Protein AF-A0A3D4GWK2-F1 (afdb_monomer)

Mean predicted aligned error: 8.06 Å

Structure (mmCIF, N/CA/C/O backbone):
data_AF-A0A3D4GWK2-F1
#
_entry.id   AF-A0A3D4GWK2-F1
#
loop_
_atom_site.group_PDB
_atom_site.id
_atom_site.type_symbol
_atom_site.label_atom_id
_atom_site.label_alt_id
_atom_site.label_comp_id
_atom_site.label_asym_id
_atom_site.label_entity_id
_atom_site.label_seq_id
_atom_site.pdbx_PDB_ins_code
_atom_site.Cartn_x
_atom_site.Cartn_y
_atom_site.Cartn_z
_atom_site.occupancy
_atom_site.B_iso_or_equiv
_atom_site.auth_seq_id
_atom_site.auth_comp_id
_atom_site.auth_asym_id
_atom_site.auth_atom_id
_atom_site.pdbx_PDB_model_num
ATOM 1 N N . MET A 1 1 ? -3.932 -67.121 73.462 1.00 36.00 1 MET A N 1
ATOM 2 C CA . MET A 1 1 ? -3.901 -65.756 74.022 1.00 36.00 1 MET A CA 1
ATOM 3 C C . MET A 1 1 ? -4.038 -64.769 72.877 1.00 36.00 1 MET A C 1
ATOM 5 O O . MET A 1 1 ? -3.332 -64.892 71.888 1.00 36.00 1 MET A O 1
ATOM 9 N N . THR A 1 2 ? -5.028 -63.894 73.018 1.00 36.47 2 THR A N 1
ATOM 10 C CA . THR A 1 2 ? -5.310 -62.642 72.292 1.00 36.47 2 THR A CA 1
ATOM 11 C C . THR A 1 2 ? -4.082 -61.847 71.858 1.00 36.47 2 THR A C 1
ATOM 13 O O . THR A 1 2 ? -3.150 -61.820 72.640 1.00 36.47 2 THR A O 1
ATOM 16 N N . TYR A 1 3 ? -4.156 -61.136 70.720 1.00 30.81 3 TYR A N 1
ATOM 17 C CA . TYR A 1 3 ? -3.801 -59.706 70.503 1.00 30.81 3 TYR A CA 1
ATOM 18 C C . TYR A 1 3 ? -4.280 -59.345 69.077 1.00 30.81 3 TYR A C 1
ATOM 20 O O . TYR A 1 3 ? -3.823 -59.945 68.113 1.00 30.81 3 TYR A O 1
ATOM 28 N N . SER A 1 4 ? -5.404 -58.650 68.873 1.00 33.03 4 SER A N 1
ATOM 29 C CA . SER A 1 4 ? -5.741 -57.228 69.096 1.00 33.03 4 SER A CA 1
ATOM 30 C C . SER A 1 4 ? -5.044 -56.240 68.152 1.00 33.03 4 SER A C 1
ATOM 32 O O . SER A 1 4 ? -3.824 -56.169 68.060 1.00 33.03 4 SER A O 1
ATOM 34 N N . VAL A 1 5 ? -5.908 -55.474 67.489 1.00 37.78 5 VAL A N 1
ATOM 35 C CA . VAL A 1 5 ? -5.734 -54.498 66.409 1.00 37.78 5 VAL A CA 1
ATOM 36 C C . VAL A 1 5 ? -5.084 -53.198 66.897 1.00 37.78 5 VAL A C 1
ATOM 38 O O . VAL A 1 5 ? -5.349 -52.760 68.013 1.00 37.78 5 VAL A O 1
ATOM 41 N N . ALA A 1 6 ? -4.344 -52.516 66.016 1.00 34.38 6 ALA A N 1
ATOM 42 C CA . ALA A 1 6 ? -4.148 -51.068 66.094 1.00 34.38 6 ALA A CA 1
ATOM 43 C C . ALA A 1 6 ? -4.335 -50.427 64.707 1.00 34.38 6 ALA A C 1
ATOM 45 O O . ALA A 1 6 ? -3.480 -50.513 63.827 1.00 34.38 6 ALA A O 1
ATOM 46 N N . CYS A 1 7 ? -5.495 -49.793 64.544 1.00 30.73 7 CYS A N 1
ATOM 47 C CA . CYS A 1 7 ? -5.873 -48.907 63.452 1.00 30.73 7 CYS A CA 1
ATOM 48 C C . CYS A 1 7 ? -5.136 -47.566 63.632 1.00 30.73 7 CYS A C 1
ATOM 50 O O . CYS A 1 7 ? -5.190 -46.990 64.720 1.00 30.73 7 CYS A O 1
ATOM 52 N N . ARG A 1 8 ? -4.429 -47.069 62.607 1.00 35.94 8 ARG A N 1
ATOM 53 C CA . ARG A 1 8 ? -3.810 -45.731 62.626 1.00 35.94 8 ARG A CA 1
ATOM 54 C C . ARG A 1 8 ? -4.636 -44.753 61.794 1.00 35.94 8 ARG A C 1
ATOM 56 O O . ARG A 1 8 ? -4.979 -45.029 60.649 1.00 35.94 8 ARG A O 1
ATOM 63 N N . GLN A 1 9 ? -4.935 -43.618 62.422 1.00 34.03 9 GLN A N 1
ATOM 64 C CA . GLN A 1 9 ? -5.636 -42.452 61.891 1.00 34.03 9 GLN A CA 1
ATOM 65 C C . GLN A 1 9 ? -4.935 -41.870 60.653 1.00 34.03 9 GLN A C 1
ATOM 67 O O . GLN A 1 9 ? -3.726 -41.642 60.673 1.00 34.03 9 GLN A O 1
ATOM 72 N N . PHE A 1 10 ? -5.712 -41.555 59.614 1.00 34.44 10 PHE A N 1
ATOM 73 C CA . PHE A 1 10 ? -5.293 -40.667 58.529 1.00 34.44 10 PHE A CA 1
ATOM 74 C C . PHE A 1 10 ? -5.654 -39.223 58.890 1.00 34.44 10 PHE A C 1
ATOM 76 O O . PHE A 1 10 ? -6.813 -38.911 59.159 1.00 34.44 10 PHE A O 1
ATOM 83 N N . SER A 1 11 ? -4.642 -38.355 58.903 1.00 35.84 11 SER A N 1
ATOM 84 C CA . SER A 1 11 ? -4.786 -36.908 59.065 1.00 35.84 11 SER A CA 1
ATOM 85 C C . SER A 1 11 ? -5.147 -36.269 57.720 1.00 35.84 11 SER A C 1
ATOM 87 O O . SER A 1 11 ? -4.583 -36.630 56.686 1.00 35.84 11 SER A O 1
ATOM 89 N N . ALA A 1 12 ? -6.103 -35.341 57.735 1.00 36.84 12 ALA A N 1
ATOM 90 C CA . ALA A 1 12 ? -6.608 -34.644 56.559 1.00 36.84 12 ALA A CA 1
ATOM 91 C C . ALA A 1 12 ? -5.539 -33.707 55.972 1.00 36.84 12 ALA A C 1
ATOM 93 O O . ALA A 1 12 ? -5.180 -32.697 56.578 1.00 36.84 12 ALA A O 1
ATOM 94 N N . LEU A 1 13 ? -5.045 -34.037 54.777 1.00 37.75 13 LEU A N 1
ATOM 95 C CA . LEU A 1 13 ? -4.212 -33.149 53.973 1.00 37.75 13 LEU A CA 1
ATOM 96 C C . LEU A 1 13 ? -5.091 -32.153 53.209 1.00 37.75 13 LEU A C 1
ATOM 98 O O . LEU A 1 13 ? -6.064 -32.494 52.540 1.00 37.75 13 LEU A O 1
ATOM 102 N N . GLN A 1 14 ? -4.714 -30.896 53.380 1.00 39.31 14 GLN A N 1
ATOM 103 C CA . GLN A 1 14 ? -5.348 -29.670 52.933 1.00 39.31 14 GLN A CA 1
ATOM 104 C C . GLN A 1 14 ? -5.341 -29.570 51.398 1.00 39.31 14 GLN A C 1
ATOM 106 O O . GLN A 1 14 ? -4.285 -29.522 50.772 1.00 39.31 14 GLN A O 1
ATOM 111 N N . MET A 1 15 ? -6.530 -29.540 50.791 1.00 35.50 15 MET A N 1
ATOM 112 C CA . MET A 1 15 ? -6.712 -29.310 49.353 1.00 35.50 15 MET A CA 1
ATOM 113 C C . MET A 1 15 ? -6.250 -27.890 48.976 1.00 35.50 15 MET A C 1
ATOM 115 O O . MET A 1 15 ? -6.662 -26.931 49.641 1.00 35.50 15 MET A O 1
ATOM 119 N N . PRO A 1 16 ? -5.437 -27.706 47.919 1.00 37.56 16 PRO A N 1
ATOM 120 C CA . PRO A 1 16 ? -5.089 -26.375 47.453 1.00 37.56 16 PRO A CA 1
ATOM 121 C C . PRO A 1 16 ? -6.331 -25.665 46.905 1.00 37.56 16 PRO A C 1
ATOM 123 O O . PRO A 1 16 ? -7.100 -26.209 46.112 1.00 37.56 16 PRO A O 1
ATOM 126 N N . ARG A 1 17 ? -6.532 -24.433 47.384 1.00 36.75 17 ARG A N 1
ATOM 127 C CA . ARG A 1 17 ? -7.618 -23.537 46.990 1.00 36.75 17 ARG A CA 1
ATOM 128 C C . ARG A 1 17 ? -7.629 -23.353 45.474 1.00 36.75 17 ARG A C 1
ATOM 130 O O . ARG A 1 17 ? -6.621 -22.989 44.879 1.00 36.75 17 ARG A O 1
ATOM 137 N N . CYS A 1 18 ? -8.815 -23.550 44.910 1.00 32.94 18 CYS A N 1
ATOM 138 C CA . CYS A 1 18 ? -9.234 -23.112 43.588 1.00 32.94 18 CYS A CA 1
ATOM 139 C C . CYS A 1 18 ? -8.628 -21.734 43.262 1.00 32.94 18 CYS A C 1
ATOM 141 O O . CYS A 1 18 ? -8.996 -20.734 43.888 1.00 32.94 18 CYS A O 1
ATOM 143 N N . PHE A 1 19 ? -7.709 -21.671 42.296 1.00 36.75 19 PHE A N 1
ATOM 144 C CA . PHE A 1 19 ? -7.380 -20.410 41.643 1.00 36.75 19 PHE A CA 1
ATOM 145 C C . PHE A 1 19 ? -8.640 -19.979 40.894 1.00 36.75 19 PHE A C 1
ATOM 147 O O . PHE A 1 19 ? -8.961 -20.505 39.831 1.00 36.75 19 PHE A O 1
ATOM 154 N N . ARG A 1 20 ? -9.387 -19.034 41.473 1.00 33.94 20 ARG A N 1
ATOM 155 C CA . ARG A 1 20 ? -10.263 -18.173 40.684 1.00 33.94 20 ARG A CA 1
ATOM 156 C C . ARG A 1 20 ? -9.345 -17.449 39.709 1.00 33.94 20 ARG A C 1
ATOM 158 O O . ARG A 1 20 ? -8.657 -16.513 40.104 1.00 33.94 20 ARG A O 1
ATOM 165 N N . THR A 1 21 ? -9.320 -17.892 38.460 1.00 35.62 21 THR A N 1
ATOM 166 C CA . THR A 1 21 ? -9.009 -17.000 37.353 1.00 35.62 21 THR A CA 1
ATOM 167 C C . THR A 1 21 ? -10.022 -15.872 37.449 1.00 35.62 21 THR A C 1
ATOM 169 O O . THR A 1 21 ? -11.213 -16.042 37.190 1.00 35.62 21 THR A O 1
ATOM 172 N N . THR A 1 22 ? -9.566 -14.724 37.936 1.00 36.19 22 THR A N 1
ATOM 173 C CA . THR A 1 22 ? -10.202 -13.459 37.615 1.00 36.19 22 THR A CA 1
ATOM 174 C C . THR A 1 22 ? -10.295 -13.442 36.098 1.00 36.19 22 THR A C 1
ATOM 176 O O . THR A 1 22 ? -9.270 -13.413 35.420 1.00 36.19 22 THR A O 1
ATOM 179 N N . LEU A 1 23 ? -11.515 -13.582 35.574 1.00 40.59 23 LEU A N 1
ATOM 180 C CA . LEU A 1 23 ? -11.830 -13.109 34.238 1.00 40.59 23 LEU A CA 1
ATOM 181 C C . LEU A 1 23 ? -11.361 -11.665 34.243 1.00 40.59 23 LEU A C 1
ATOM 183 O O . LEU A 1 23 ? -11.944 -10.834 34.940 1.00 40.59 23 LEU A O 1
ATOM 187 N N . ASP A 1 24 ? -10.230 -11.438 33.586 1.00 41.44 24 ASP A N 1
ATOM 188 C CA . ASP A 1 24 ? -9.747 -10.111 33.282 1.00 41.44 24 ASP A CA 1
ATOM 189 C C . ASP A 1 24 ? -10.944 -9.413 32.644 1.00 41.44 24 ASP A C 1
ATOM 191 O O . ASP A 1 24 ? -11.469 -9.867 31.620 1.00 41.44 24 ASP A O 1
ATOM 195 N N . SER A 1 25 ? -11.491 -8.417 33.337 1.00 43.56 25 SER A N 1
ATOM 196 C CA . SER A 1 25 ? -12.497 -7.528 32.782 1.00 43.56 25 SER A CA 1
ATOM 197 C C . SER A 1 25 ? -11.762 -6.739 31.712 1.00 43.56 25 SER A C 1
ATOM 199 O O . SER A 1 25 ? -11.265 -5.647 31.978 1.00 43.56 25 SER A O 1
ATOM 201 N N . GLY A 1 26 ? -11.584 -7.393 30.560 1.00 46.12 26 GLY A N 1
ATOM 202 C CA . GLY A 1 26 ? -10.736 -6.956 29.474 1.00 46.12 26 GLY A CA 1
ATOM 203 C C . GLY A 1 26 ? -11.148 -5.550 29.124 1.00 46.12 26 GLY A C 1
ATOM 204 O O . GLY A 1 26 ? -12.302 -5.316 28.760 1.00 46.12 26 GLY A O 1
ATOM 205 N N . ASN A 1 27 ? -10.223 -4.619 29.322 1.00 55.66 27 ASN A N 1
ATOM 206 C CA . ASN A 1 27 ? -10.421 -3.239 28.945 1.00 55.66 27 ASN A CA 1
ATOM 207 C C . ASN A 1 27 ? -10.707 -3.253 27.440 1.00 55.66 27 ASN A C 1
ATOM 209 O O . ASN A 1 27 ? -9.812 -3.541 26.643 1.00 55.66 27 ASN A O 1
ATOM 213 N N . LYS A 1 28 ? -11.981 -3.103 27.061 1.00 65.56 28 LYS A N 1
ATOM 214 C CA . LYS A 1 28 ? -12.400 -3.151 25.663 1.00 65.56 28 LYS A CA 1
ATOM 215 C C . LYS A 1 28 ? -11.629 -2.041 24.959 1.00 65.56 28 LYS A C 1
ATOM 217 O O . LYS A 1 28 ? -11.731 -0.889 25.377 1.00 65.56 28 LYS A O 1
ATOM 222 N N . MET A 1 29 ? -10.813 -2.400 23.967 1.00 75.75 29 MET A N 1
ATOM 223 C CA . MET A 1 29 ? -10.060 -1.399 23.216 1.00 75.75 29 MET A CA 1
ATOM 224 C C . MET A 1 29 ? -11.037 -0.390 22.614 1.00 75.75 29 MET A C 1
ATOM 226 O O . MET A 1 29 ? -12.167 -0.764 22.279 1.00 75.75 29 MET A O 1
ATOM 230 N N . PRO A 1 30 ? -10.651 0.891 22.558 1.00 83.31 30 PRO A N 1
ATOM 231 C CA . PRO A 1 30 ? -11.591 1.920 22.183 1.00 83.31 30 PRO A CA 1
ATOM 232 C C . PRO A 1 30 ? -11.970 1.768 20.709 1.00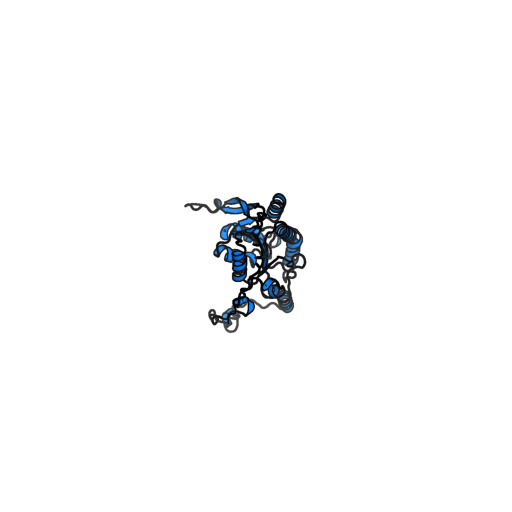 83.31 30 PRO A C 1
ATOM 234 O O . PRO A 1 30 ? -11.208 1.251 19.891 1.00 83.31 30 PRO A O 1
ATOM 237 N N . ASN A 1 31 ? -13.172 2.217 20.383 1.00 93.44 31 ASN A N 1
ATOM 238 C CA . ASN A 1 31 ? -13.611 2.350 19.007 1.00 93.44 31 ASN A CA 1
ATOM 239 C C . ASN A 1 31 ? -13.091 3.675 18.424 1.00 93.44 31 ASN A C 1
ATOM 241 O O . ASN A 1 31 ? -13.010 4.673 19.143 1.00 93.44 31 ASN A O 1
ATOM 245 N N . ILE A 1 32 ? -12.785 3.705 17.126 1.00 96.00 32 ILE A N 1
ATOM 246 C CA . ILE A 1 32 ? -12.416 4.924 16.395 1.00 96.00 32 ILE A CA 1
ATOM 247 C C . ILE A 1 32 ? -13.398 5.186 15.248 1.00 96.00 32 ILE A C 1
ATOM 249 O O . ILE A 1 32 ? -13.775 4.270 14.524 1.00 96.00 32 ILE A O 1
ATOM 253 N N . SER A 1 33 ? -13.780 6.451 15.055 1.00 97.06 33 SER A N 1
ATOM 254 C CA . SER A 1 33 ? -14.587 6.882 13.905 1.00 97.06 33 SER A CA 1
ATOM 255 C C . SER A 1 33 ? -13.670 7.388 12.798 1.00 97.06 33 SER A C 1
ATOM 257 O O . SER A 1 33 ? -12.937 8.354 13.014 1.00 97.06 33 SER A O 1
ATOM 259 N N . VAL A 1 34 ? -13.714 6.762 11.623 1.00 97.88 34 VAL A N 1
ATOM 260 C CA . VAL A 1 34 ? -12.813 7.067 10.504 1.00 97.88 34 VAL A CA 1
ATOM 261 C C . VAL A 1 34 ? -13.614 7.358 9.231 1.00 97.88 34 VAL A C 1
ATOM 263 O O . VAL A 1 34 ? -14.351 6.480 8.772 1.00 97.88 34 VAL A O 1
ATOM 266 N N . PRO A 1 35 ? -13.428 8.532 8.599 1.00 98.44 35 PRO A N 1
ATOM 267 C CA . PRO A 1 35 ? -13.950 8.780 7.266 1.00 98.44 35 PRO A CA 1
ATOM 268 C C . PRO A 1 35 ? -13.152 7.974 6.238 1.00 98.44 35 PRO A C 1
ATOM 270 O O . PRO A 1 35 ? -11.923 8.088 6.134 1.00 98.44 35 PRO A O 1
ATOM 273 N N . VAL A 1 36 ? -13.854 7.187 5.430 1.00 98.69 36 VAL A N 1
ATOM 274 C CA . VAL A 1 36 ? -13.276 6.458 4.296 1.00 98.69 36 VAL A CA 1
ATOM 275 C C . VAL A 1 36 ? -13.975 6.849 3.004 1.00 98.69 36 VAL A C 1
ATOM 277 O O . VAL A 1 36 ? -15.178 7.105 2.985 1.00 98.69 36 VAL A O 1
ATOM 280 N N . ARG A 1 37 ? -13.223 6.921 1.907 1.00 98.44 37 ARG A N 1
ATOM 281 C CA . ARG A 1 37 ? -13.731 7.360 0.602 1.00 98.44 37 ARG A CA 1
ATOM 282 C C . ARG A 1 37 ? -13.615 6.266 -0.445 1.00 98.44 37 ARG A C 1
ATOM 284 O O . ARG A 1 37 ? -12.684 5.468 -0.390 1.00 98.44 37 ARG A O 1
ATOM 291 N N . TYR A 1 38 ? -14.554 6.264 -1.383 1.00 98.69 38 TYR A N 1
ATOM 292 C CA . TYR A 1 38 ? -14.620 5.349 -2.524 1.00 98.69 38 TYR A CA 1
ATOM 293 C C . TYR A 1 38 ? -15.426 5.985 -3.664 1.00 98.69 38 TYR A C 1
ATOM 295 O O . TYR A 1 38 ? -16.236 6.888 -3.427 1.00 98.69 38 TYR A O 1
ATOM 303 N N . TYR A 1 39 ? -15.248 5.507 -4.892 1.00 98.19 39 TYR A N 1
ATOM 304 C CA . TYR A 1 39 ? -16.135 5.850 -6.000 1.00 98.19 39 TYR A CA 1
ATOM 305 C C . TYR A 1 39 ? -17.370 4.953 -5.970 1.00 98.19 39 TYR A C 1
ATOM 307 O O . TYR A 1 39 ? -17.302 3.742 -6.176 1.00 98.19 39 TYR A O 1
ATOM 315 N N . HIS A 1 40 ? -18.532 5.553 -5.724 1.00 97.56 40 HIS A N 1
ATOM 316 C CA . HIS A 1 40 ? -19.796 4.836 -5.774 1.00 97.56 40 HIS A CA 1
ATOM 317 C C . HIS A 1 40 ? -20.175 4.542 -7.227 1.00 97.56 40 HIS A C 1
ATOM 319 O O . HIS A 1 40 ? -20.381 5.466 -8.012 1.00 97.56 40 HIS A O 1
ATOM 325 N N . GLN A 1 41 ? -20.321 3.257 -7.553 1.00 95.88 41 GLN A N 1
ATOM 326 C CA . GLN A 1 41 ? -20.775 2.774 -8.856 1.00 95.88 41 GLN A CA 1
ATOM 327 C C . GLN A 1 41 ? -22.221 2.273 -8.732 1.00 95.88 41 GLN A C 1
ATOM 329 O O . GLN A 1 41 ? -22.441 1.168 -8.217 1.00 95.88 41 GLN A O 1
ATOM 334 N N . PRO A 1 42 ? -23.227 3.061 -9.164 1.00 95.69 42 PRO A N 1
ATOM 335 C CA . PRO A 1 42 ? -24.618 2.656 -9.023 1.00 95.69 42 PRO A CA 1
ATOM 336 C C . PRO A 1 42 ? -24.880 1.350 -9.786 1.00 95.69 42 PRO A C 1
ATOM 338 O O . PRO A 1 42 ? -24.597 1.242 -10.977 1.00 95.69 42 PRO A O 1
ATOM 341 N N . ARG A 1 43 ? -25.462 0.351 -9.113 1.00 94.06 43 ARG A N 1
ATOM 342 C CA . ARG A 1 43 ? -25.809 -0.949 -9.718 1.00 94.06 43 ARG A CA 1
ATOM 343 C C . ARG A 1 43 ? -27.186 -0.897 -10.388 1.00 94.06 43 ARG A C 1
ATOM 345 O O . ARG A 1 43 ? -28.109 -1.598 -9.983 1.00 94.06 43 ARG A O 1
ATOM 352 N N . THR A 1 44 ? -27.319 -0.031 -11.391 1.00 95.75 44 THR A N 1
ATOM 353 C CA . THR A 1 44 ? -28.525 0.138 -12.218 1.00 95.75 44 THR A CA 1
ATOM 354 C C . THR A 1 44 ? -28.158 0.311 -13.698 1.00 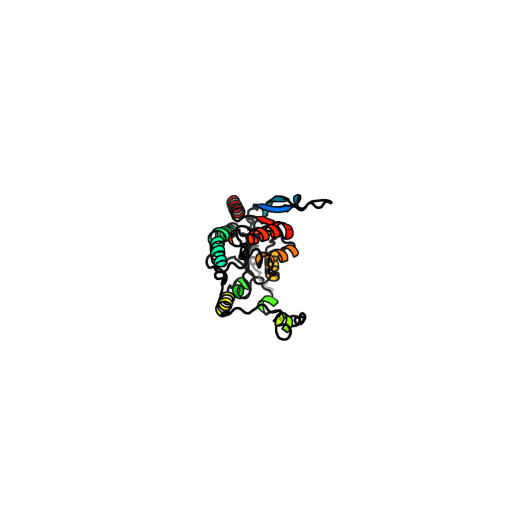95.75 44 THR A C 1
ATOM 356 O O . THR A 1 44 ? -26.994 0.520 -14.034 1.00 95.75 44 THR A O 1
ATOM 359 N N . ALA A 1 45 ? -29.132 0.174 -14.597 1.00 95.00 45 ALA A N 1
ATOM 360 C CA . ALA A 1 45 ? -28.920 0.299 -16.039 1.00 95.00 45 ALA A CA 1
ATOM 361 C C . ALA A 1 45 ? -28.793 1.769 -16.483 1.00 95.00 45 ALA A C 1
ATOM 363 O O . ALA A 1 45 ? -29.345 2.663 -15.845 1.00 95.00 45 ALA A O 1
ATOM 364 N N . TYR A 1 46 ? -28.115 1.987 -17.617 1.00 95.06 46 TYR A N 1
ATOM 365 C CA . TYR A 1 46 ? -27.963 3.290 -18.290 1.00 95.06 46 TYR A CA 1
ATOM 366 C C . TYR A 1 46 ? -27.286 4.389 -17.460 1.00 95.06 46 TYR A C 1
ATOM 368 O O . TYR A 1 46 ? -27.521 5.573 -17.686 1.00 95.06 46 TYR A O 1
ATOM 376 N N . VAL A 1 47 ? -26.430 3.994 -16.520 1.00 96.81 47 VAL A N 1
ATOM 377 C CA . VAL A 1 47 ? -25.514 4.919 -15.847 1.00 96.81 47 VAL A CA 1
ATOM 378 C C . VAL A 1 47 ? -24.433 5.397 -16.815 1.00 96.81 47 VAL A C 1
ATOM 380 O O . VAL A 1 47 ? -24.033 4.679 -17.734 1.00 96.81 47 VAL A O 1
ATOM 383 N N . THR A 1 48 ? -23.949 6.607 -16.589 1.00 97.19 48 THR A N 1
ATOM 384 C CA . THR A 1 48 ? -22.809 7.215 -17.273 1.00 97.19 48 THR A CA 1
ATOM 385 C C . THR A 1 48 ? -21.592 7.221 -16.351 1.00 97.19 48 THR A C 1
ATOM 387 O O . THR A 1 48 ? -21.725 7.125 -15.133 1.00 97.19 48 THR A O 1
ATOM 390 N N . GLU A 1 49 ? -20.386 7.381 -16.897 1.00 95.94 49 GLU A N 1
ATOM 391 C CA . GLU A 1 49 ? -19.174 7.532 -16.071 1.00 95.94 49 GLU A CA 1
ATOM 392 C C . GLU A 1 49 ? -19.260 8.763 -15.155 1.00 95.94 49 GLU A C 1
ATOM 394 O O . GLU A 1 49 ? -18.727 8.753 -14.049 1.00 95.94 49 GLU A O 1
ATOM 399 N N . ALA A 1 50 ? -20.011 9.794 -15.561 1.00 96.06 50 ALA A N 1
ATOM 400 C CA . ALA A 1 50 ? -20.290 10.954 -14.721 1.00 96.06 50 ALA A CA 1
ATOM 401 C C . ALA A 1 50 ? -21.131 10.609 -13.476 1.00 96.06 50 ALA A C 1
ATOM 403 O O . ALA A 1 50 ? -21.121 11.375 -12.518 1.00 96.06 50 ALA A O 1
ATOM 404 N N . ASP A 1 51 ? -21.818 9.464 -13.433 1.00 96.81 51 ASP A N 1
ATOM 405 C CA . ASP A 1 51 ? -22.544 9.002 -12.243 1.00 96.81 51 ASP A CA 1
ATOM 406 C C . ASP A 1 51 ? -21.622 8.330 -11.209 1.00 96.81 51 ASP A C 1
ATOM 408 O O . ASP A 1 51 ? -22.048 8.061 -10.079 1.00 96.81 51 ASP A O 1
ATOM 412 N N . PHE A 1 52 ? -20.354 8.072 -11.557 1.00 97.25 52 PHE A N 1
ATOM 413 C CA . PHE A 1 52 ? -19.373 7.472 -10.651 1.00 97.25 52 PHE A CA 1
ATOM 414 C C . PHE A 1 52 ? -18.786 8.565 -9.766 1.00 97.25 52 PHE A C 1
ATOM 416 O O . PHE A 1 52 ? -17.783 9.206 -10.067 1.00 97.25 52 PHE A O 1
ATOM 423 N N . GLN A 1 53 ? -19.479 8.813 -8.664 1.00 96.94 53 GLN A N 1
ATOM 424 C CA . GLN A 1 53 ? -19.199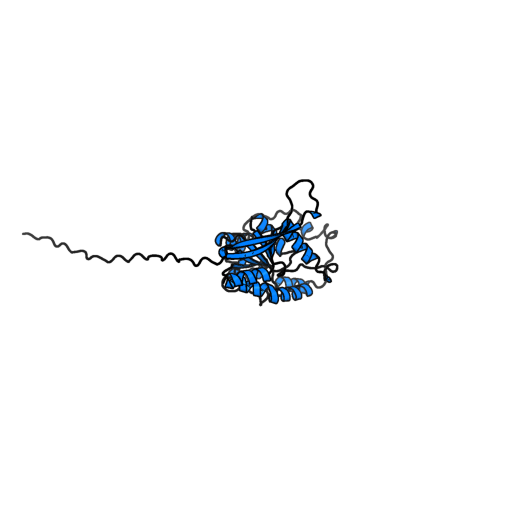 9.928 -7.772 1.00 96.94 53 GLN A CA 1
ATOM 425 C C . GLN A 1 53 ? -18.367 9.468 -6.578 1.00 96.94 53 GLN A C 1
ATOM 427 O O . GLN A 1 53 ? -18.668 8.441 -5.965 1.00 96.94 53 GLN A O 1
ATOM 432 N N . LEU A 1 54 ? -17.372 10.270 -6.197 1.00 98.12 54 LEU A N 1
ATOM 433 C CA . LEU A 1 54 ? -16.649 10.070 -4.945 1.00 98.12 54 LEU A CA 1
ATOM 434 C C . LEU A 1 54 ? -17.621 10.254 -3.770 1.00 98.12 54 LEU A C 1
ATOM 436 O O . LEU A 1 54 ? -18.316 11.270 -3.667 1.00 98.12 54 LEU A O 1
ATOM 440 N N . LYS A 1 55 ? -17.684 9.263 -2.886 1.00 98.38 55 LYS A N 1
ATOM 441 C CA . LYS A 1 55 ? -18.503 9.269 -1.673 1.00 98.38 55 LYS A CA 1
ATOM 442 C C . LYS A 1 55 ? -17.632 9.000 -0.456 1.00 98.38 55 LYS A C 1
ATOM 444 O O . LYS A 1 55 ? -16.587 8.360 -0.557 1.00 98.38 55 LYS A O 1
ATOM 449 N N . THR A 1 56 ? -18.104 9.471 0.691 1.00 98.62 56 THR A N 1
ATOM 450 C CA . THR A 1 56 ? -17.493 9.228 2.000 1.00 98.62 56 THR A CA 1
ATOM 451 C C . THR A 1 56 ? -18.456 8.419 2.858 1.00 98.62 56 THR A C 1
ATOM 453 O O . THR A 1 56 ? -19.662 8.674 2.839 1.00 98.62 56 THR A O 1
ATOM 456 N N . LEU A 1 57 ? -17.923 7.453 3.598 1.00 98.31 57 LEU A N 1
ATOM 457 C CA . LEU A 1 57 ? -18.598 6.739 4.676 1.00 98.31 57 LEU A CA 1
ATOM 458 C C . LEU A 1 57 ? -17.899 7.077 5.991 1.00 98.31 57 LEU A C 1
ATOM 460 O O . LEU A 1 57 ? -16.682 7.239 6.010 1.00 98.31 57 LEU A O 1
ATOM 464 N N . GLU A 1 58 ? -18.661 7.116 7.077 1.00 98.06 58 GLU A N 1
ATOM 465 C CA . GLU A 1 58 ? -18.114 7.173 8.433 1.00 98.06 58 GLU A CA 1
ATOM 466 C C . GLU A 1 58 ? -18.144 5.764 9.018 1.00 98.06 58 GLU A C 1
ATOM 468 O O . GLU A 1 58 ? -19.220 5.188 9.204 1.00 98.06 58 GLU A O 1
ATOM 473 N N . TRP A 1 59 ? -16.970 5.181 9.247 1.00 98.12 59 TRP A N 1
ATOM 474 C CA . TRP A 1 59 ? -16.839 3.848 9.825 1.00 98.12 59 TRP A CA 1
ATOM 475 C C . TRP A 1 59 ? -16.537 3.940 11.314 1.00 98.12 59 TRP A C 1
ATOM 477 O O . TRP A 1 59 ? -15.608 4.636 11.710 1.00 98.12 59 TRP A O 1
ATOM 487 N N . ASP A 1 60 ? -17.295 3.201 12.119 1.00 97.25 60 ASP A N 1
ATOM 488 C CA . ASP A 1 60 ? -17.001 2.955 13.530 1.00 97.25 60 ASP A CA 1
ATOM 489 C C . ASP A 1 60 ? -16.230 1.633 13.645 1.00 97.25 60 ASP A C 1
ATOM 491 O O . ASP A 1 60 ? -16.763 0.566 13.329 1.00 97.25 60 ASP A O 1
ATOM 495 N N . LEU A 1 61 ? -14.953 1.713 14.018 1.00 96.81 61 LEU A N 1
ATOM 496 C CA . LEU A 1 61 ? -14.005 0.603 13.963 1.00 96.81 61 LEU A CA 1
ATOM 497 C C . LEU A 1 61 ? -13.520 0.216 15.357 1.00 96.81 61 LEU A C 1
ATOM 499 O O . LEU A 1 61 ? -12.998 1.047 16.097 1.00 96.81 61 LEU A O 1
ATOM 503 N N . ASP A 1 62 ? -13.619 -1.071 15.685 1.00 95.81 62 ASP A N 1
ATOM 504 C CA . ASP A 1 62 ? -12.981 -1.650 16.869 1.00 95.81 62 ASP A CA 1
ATOM 505 C C . ASP A 1 62 ? -11.469 -1.754 16.622 1.00 95.81 62 ASP A C 1
ATOM 507 O O . ASP A 1 62 ? -11.031 -2.434 15.690 1.00 95.81 62 ASP A O 1
ATOM 511 N N . VAL A 1 63 ? -10.655 -1.106 17.463 1.00 96.25 63 VAL A N 1
ATOM 512 C CA . VAL A 1 63 ? -9.189 -1.099 17.311 1.00 96.25 63 VAL A CA 1
ATOM 513 C C . VAL A 1 63 ? -8.582 -2.514 17.335 1.00 96.25 63 VAL A C 1
ATOM 515 O O . VAL A 1 63 ? -7.523 -2.743 16.749 1.00 96.25 63 VAL A O 1
ATOM 518 N N . SER A 1 64 ? -9.261 -3.506 17.924 1.00 96.31 64 SER A N 1
ATOM 519 C CA . SER A 1 64 ? -8.815 -4.910 17.889 1.00 96.31 64 SER A CA 1
ATOM 520 C C . SER A 1 64 ? -8.914 -5.556 16.513 1.00 96.31 64 SER A C 1
ATOM 522 O O . SER A 1 64 ? -8.254 -6.565 16.261 1.00 96.31 64 SER A O 1
ATOM 524 N N . GLN A 1 65 ? -9.711 -4.973 15.619 1.00 97.38 65 GLN A N 1
ATOM 525 C CA . GLN A 1 65 ? -9.988 -5.510 14.294 1.00 97.38 65 GLN A CA 1
ATOM 526 C C . GLN A 1 65 ? -9.279 -4.751 13.170 1.00 97.38 65 GLN A C 1
ATOM 528 O O . GLN A 1 65 ? -9.491 -5.078 12.000 1.00 97.38 65 GLN A O 1
ATOM 533 N N . ILE A 1 66 ? -8.410 -3.792 13.501 1.00 98.19 66 ILE A N 1
ATOM 534 C CA . ILE A 1 66 ? -7.684 -2.982 12.519 1.00 98.19 66 ILE A CA 1
ATOM 535 C C . ILE A 1 66 ? -6.169 -3.193 12.585 1.00 98.19 66 ILE A C 1
ATOM 537 O O . ILE A 1 66 ? -5.599 -3.566 13.614 1.00 98.19 66 ILE A O 1
ATOM 541 N N . THR A 1 67 ? -5.486 -2.908 11.479 1.00 98.81 67 THR A N 1
ATOM 542 C CA . THR A 1 67 ? -4.019 -2.909 11.425 1.00 98.81 67 THR A CA 1
ATOM 543 C C . THR A 1 67 ? -3.479 -1.874 10.452 1.00 98.81 67 THR A C 1
ATOM 545 O O . THR A 1 67 ? -4.141 -1.542 9.471 1.00 98.81 67 THR A O 1
ATOM 548 N N . LEU A 1 68 ? -2.262 -1.399 10.716 1.00 98.94 68 LEU A N 1
ATOM 549 C CA . LEU A 1 68 ? -1.454 -0.623 9.785 1.00 98.94 68 LEU A CA 1
ATOM 550 C C . LEU A 1 68 ? -0.389 -1.527 9.153 1.00 98.94 68 LEU A C 1
ATOM 552 O O . LEU A 1 68 ? 0.440 -2.100 9.862 1.00 98.94 68 LEU A O 1
ATOM 556 N N . ILE A 1 69 ? -0.397 -1.622 7.826 1.00 98.88 69 ILE A N 1
ATOM 557 C CA . ILE A 1 69 ? 0.560 -2.380 7.020 1.00 98.88 69 ILE A CA 1
ATOM 558 C C . ILE A 1 69 ? 1.493 -1.398 6.312 1.00 98.88 69 ILE A C 1
ATOM 560 O O . ILE A 1 69 ? 1.052 -0.568 5.518 1.00 98.88 69 ILE A O 1
ATOM 564 N N . LEU A 1 70 ? 2.790 -1.519 6.590 1.00 98.88 70 LEU A N 1
ATOM 565 C CA . LEU A 1 70 ? 3.857 -0.685 6.046 1.00 98.88 70 LEU A CA 1
ATOM 566 C C . LEU A 1 70 ? 4.589 -1.439 4.933 1.00 98.88 70 LEU A C 1
ATOM 568 O O . LEU A 1 70 ? 5.412 -2.317 5.198 1.00 98.88 70 LEU A O 1
ATOM 572 N N . VAL A 1 71 ? 4.275 -1.117 3.682 1.00 98.62 71 VAL A N 1
ATOM 573 C CA . VAL A 1 71 ? 4.804 -1.803 2.497 1.00 98.62 71 VAL A CA 1
ATOM 574 C C . VAL A 1 71 ? 6.072 -1.111 2.011 1.00 98.62 71 VAL A C 1
ATOM 576 O O . VAL A 1 71 ? 6.027 0.056 1.634 1.00 98.62 71 VAL A O 1
ATOM 579 N N . ASP A 1 72 ? 7.193 -1.841 1.970 1.00 97.38 72 ASP A N 1
ATOM 580 C CA . ASP A 1 72 ? 8.406 -1.423 1.246 1.00 97.38 72 ASP A CA 1
ATOM 581 C C . ASP A 1 72 ? 8.891 0.018 1.609 1.00 97.38 72 ASP A C 1
ATOM 583 O O . ASP A 1 72 ? 9.252 0.825 0.752 1.00 97.38 72 ASP A O 1
ATOM 587 N N . VAL A 1 73 ? 8.902 0.355 2.910 1.00 98.19 73 VAL A N 1
ATOM 588 C CA . VAL A 1 73 ? 9.359 1.658 3.445 1.00 98.19 73 VAL A CA 1
ATOM 589 C C . VAL A 1 73 ? 10.894 1.694 3.543 1.00 98.19 73 VAL A C 1
ATOM 591 O O . VAL A 1 73 ? 11.489 1.439 4.594 1.00 98.19 73 VAL A O 1
ATOM 594 N N . TRP A 1 74 ? 11.541 1.944 2.405 1.00 97.62 74 TRP A N 1
ATOM 595 C CA . TRP A 1 74 ? 12.976 1.716 2.210 1.00 97.62 74 TRP A CA 1
ATOM 596 C C . TRP A 1 74 ? 13.909 2.823 2.714 1.00 97.62 74 TRP A C 1
ATOM 598 O O . TRP A 1 74 ? 13.619 4.010 2.609 1.00 97.62 74 TRP A O 1
ATOM 608 N N . SER A 1 75 ? 15.091 2.412 3.180 1.00 97.25 75 SER A N 1
ATOM 609 C CA . SER A 1 75 ? 16.234 3.267 3.518 1.00 97.25 75 SER A CA 1
ATOM 610 C C . SER A 1 75 ? 17.035 3.723 2.296 1.00 97.25 75 SER A C 1
ATOM 612 O O . SER A 1 75 ? 17.830 4.650 2.413 1.00 97.25 75 SER A O 1
ATOM 614 N N . ASP A 1 76 ? 16.895 3.025 1.166 1.00 97.06 76 ASP A N 1
ATOM 615 C CA . ASP A 1 76 ? 17.643 3.273 -0.067 1.00 97.06 76 ASP A CA 1
ATOM 616 C C . ASP A 1 76 ? 16.841 2.826 -1.302 1.00 97.06 76 ASP A C 1
ATOM 618 O O . ASP A 1 76 ? 16.065 1.863 -1.249 1.00 97.06 76 ASP A O 1
ATOM 622 N N . HIS A 1 77 ? 17.015 3.532 -2.419 1.00 96.75 77 HIS A N 1
ATOM 623 C CA . HIS A 1 77 ? 16.326 3.277 -3.679 1.00 96.75 77 HIS A CA 1
ATOM 624 C C . HIS A 1 77 ? 17.094 3.886 -4.862 1.00 96.75 77 HIS A C 1
ATOM 626 O O . HIS A 1 77 ? 17.608 4.996 -4.785 1.00 96.75 77 HIS A O 1
ATOM 632 N N . TYR A 1 78 ? 17.119 3.185 -6.000 1.00 95.25 78 TYR A N 1
ATOM 633 C CA . TYR A 1 78 ? 17.863 3.616 -7.195 1.00 95.25 78 TYR A CA 1
ATOM 634 C C . TYR A 1 78 ? 17.243 4.830 -7.912 1.00 95.25 78 TYR A C 1
ATOM 636 O O . TYR A 1 78 ? 17.892 5.459 -8.741 1.00 95.25 78 TYR A O 1
ATOM 644 N N . VAL A 1 79 ? 15.988 5.156 -7.598 1.00 96.94 79 VAL A N 1
ATOM 645 C CA . VAL A 1 79 ? 15.318 6.394 -8.024 1.00 96.94 79 VAL A CA 1
ATOM 646 C C . VAL A 1 79 ? 15.449 7.403 -6.885 1.00 96.94 79 VAL A C 1
ATOM 648 O O . VAL A 1 79 ? 14.707 7.309 -5.906 1.00 96.94 79 VAL A O 1
ATOM 651 N N . SER A 1 80 ? 16.393 8.339 -7.000 1.00 96.94 80 SER A N 1
ATOM 652 C CA . SER A 1 80 ? 16.745 9.286 -5.929 1.00 96.94 80 SER A CA 1
ATOM 653 C C . SER A 1 80 ? 15.579 10.179 -5.510 1.00 96.94 80 SER A C 1
ATOM 655 O O . SER A 1 80 ? 15.300 10.308 -4.324 1.00 96.94 80 SER A O 1
ATOM 657 N N . THR A 1 81 ? 14.825 10.723 -6.465 1.00 97.69 81 THR A N 1
ATOM 658 C CA . THR A 1 81 ? 13.666 11.583 -6.174 1.00 97.69 81 THR A CA 1
ATOM 659 C C . THR A 1 81 ? 12.546 10.826 -5.456 1.00 97.69 81 THR A C 1
ATOM 661 O O . THR A 1 81 ? 11.877 11.374 -4.581 1.00 97.69 81 THR A O 1
ATOM 664 N N . HIS A 1 82 ? 12.363 9.538 -5.769 1.00 97.75 82 HIS A N 1
ATOM 665 C CA . HIS A 1 82 ? 11.449 8.668 -5.030 1.00 97.75 82 HIS A CA 1
ATOM 666 C C . HIS A 1 82 ? 11.964 8.376 -3.616 1.00 97.75 82 HIS A C 1
ATOM 668 O O . HIS A 1 82 ? 11.167 8.365 -2.684 1.00 97.75 82 HIS A O 1
ATOM 674 N N . LEU A 1 83 ? 13.275 8.173 -3.442 1.00 97.88 83 LEU A N 1
ATOM 675 C CA . LEU A 1 83 ? 13.882 7.978 -2.124 1.00 97.88 83 LEU A CA 1
ATOM 676 C C . LEU A 1 83 ? 13.689 9.209 -1.228 1.00 97.88 83 LEU A C 1
ATOM 678 O O . LEU A 1 83 ? 13.248 9.080 -0.089 1.00 97.88 83 LEU A O 1
ATOM 682 N N . GLU A 1 84 ? 13.984 10.400 -1.749 1.00 98.12 84 GLU A N 1
ATOM 683 C CA . GLU A 1 84 ? 13.845 11.673 -1.034 1.00 98.12 84 GLU A CA 1
ATOM 684 C C . GLU A 1 84 ? 12.393 11.926 -0.619 1.00 98.12 84 GLU A C 1
ATOM 686 O O . GLU A 1 84 ? 12.107 12.146 0.560 1.00 98.12 84 GLU A O 1
ATOM 691 N N . ARG A 1 85 ? 11.457 11.798 -1.567 1.00 98.00 85 ARG A N 1
ATOM 692 C CA . ARG A 1 85 ? 10.019 11.922 -1.300 1.00 98.00 85 ARG A CA 1
ATOM 693 C C . ARG A 1 85 ? 9.517 10.857 -0.326 1.00 98.00 85 ARG A C 1
ATOM 695 O O . ARG A 1 85 ? 8.746 11.158 0.580 1.00 98.00 85 ARG A O 1
ATOM 702 N N . GLY A 1 86 ? 9.949 9.611 -0.504 1.00 98.31 86 GLY A N 1
ATOM 703 C CA . GLY A 1 86 ? 9.587 8.499 0.369 1.00 98.31 86 GLY A CA 1
ATOM 704 C C . GLY A 1 86 ? 10.046 8.732 1.806 1.00 98.31 86 GLY A C 1
ATOM 705 O O . GLY A 1 86 ? 9.286 8.474 2.742 1.00 98.31 86 GLY A O 1
ATOM 706 N N . ARG A 1 87 ? 11.246 9.296 1.994 1.00 98.44 87 ARG A N 1
ATOM 707 C CA . ARG A 1 87 ? 11.750 9.702 3.309 1.00 98.44 87 ARG A CA 1
ATOM 708 C C . ARG A 1 87 ? 10.902 10.808 3.930 1.00 98.44 87 ARG A C 1
ATOM 710 O O . ARG A 1 87 ? 10.527 10.665 5.091 1.00 98.44 87 ARG A O 1
ATOM 717 N N . ASP A 1 88 ? 10.583 11.861 3.180 1.00 98.50 88 ASP A N 1
ATOM 718 C CA . ASP A 1 88 ? 9.741 12.963 3.665 1.00 98.50 88 ASP A CA 1
ATOM 719 C C . ASP A 1 88 ? 8.374 12.459 4.155 1.00 98.50 88 ASP A C 1
ATOM 721 O O . ASP A 1 88 ? 8.009 12.655 5.316 1.00 98.50 88 ASP A O 1
ATOM 725 N N . ILE A 1 89 ? 7.673 11.691 3.314 1.00 98.75 89 ILE A N 1
ATOM 726 C CA . ILE A 1 89 ? 6.389 11.067 3.660 1.00 98.75 89 ILE A CA 1
ATOM 727 C C . ILE A 1 89 ? 6.544 10.153 4.880 1.00 98.75 89 ILE A C 1
ATOM 729 O O . ILE A 1 89 ? 5.697 10.153 5.777 1.00 98.75 89 ILE A O 1
ATOM 733 N N . THR A 1 90 ? 7.630 9.381 4.956 1.00 98.69 90 THR A N 1
ATOM 734 C CA . THR A 1 90 ? 7.831 8.467 6.081 1.00 98.69 90 THR A CA 1
ATOM 735 C C . THR A 1 90 ? 7.987 9.218 7.396 1.00 98.69 90 THR A C 1
ATOM 737 O O . THR A 1 90 ? 7.308 8.901 8.373 1.00 98.69 90 THR A O 1
ATOM 740 N N . VAL A 1 91 ? 8.857 10.226 7.425 1.00 98.44 91 VAL A N 1
ATOM 741 C CA . VAL A 1 91 ? 9.158 10.995 8.635 1.00 98.44 91 VAL A CA 1
ATOM 742 C C . VAL A 1 91 ? 7.952 11.820 9.077 1.00 98.44 91 VAL A C 1
ATOM 744 O O . VAL A 1 91 ? 7.637 11.843 10.267 1.00 98.44 91 VAL A O 1
ATOM 747 N N . ASN A 1 92 ? 7.261 12.458 8.130 1.00 98.56 92 ASN A N 1
ATOM 748 C CA . ASN A 1 92 ? 6.224 13.442 8.431 1.00 98.56 92 ASN A CA 1
ATOM 749 C C . ASN A 1 92 ? 4.807 12.858 8.515 1.00 98.56 92 ASN A C 1
ATOM 751 O O . ASN A 1 92 ? 3.936 13.494 9.106 1.00 98.56 92 ASN A O 1
ATOM 755 N N . ARG A 1 93 ? 4.548 11.672 7.944 1.00 98.69 93 ARG A N 1
ATOM 756 C CA . ARG A 1 93 ? 3.202 11.064 7.894 1.00 98.69 93 ARG A CA 1
ATOM 757 C C . ARG A 1 93 ? 3.169 9.648 8.455 1.00 98.69 93 ARG A C 1
ATOM 759 O O . ARG A 1 93 ? 2.442 9.392 9.416 1.00 98.69 93 ARG A O 1
ATOM 766 N N . ILE A 1 94 ? 3.982 8.740 7.910 1.00 98.81 94 ILE A N 1
ATOM 767 C CA . ILE A 1 94 ? 3.935 7.314 8.282 1.00 98.81 94 ILE A CA 1
ATOM 768 C C . ILE A 1 94 ? 4.358 7.109 9.736 1.00 98.81 94 ILE A C 1
ATOM 770 O O . ILE A 1 94 ? 3.681 6.391 10.467 1.00 98.81 94 ILE A O 1
ATOM 774 N N . ARG A 1 95 ? 5.448 7.739 10.185 1.00 98.44 95 ARG A N 1
ATOM 775 C CA . ARG A 1 95 ? 5.942 7.582 11.558 1.00 98.44 95 ARG A CA 1
ATOM 776 C C . ARG A 1 95 ? 4.927 8.085 12.600 1.00 98.44 95 ARG A C 1
ATOM 778 O O . ARG A 1 95 ? 4.570 7.282 13.460 1.00 98.44 95 ARG A O 1
ATOM 785 N N . PRO A 1 96 ? 4.389 9.322 12.518 1.00 98.62 96 PRO A N 1
ATOM 786 C CA . PRO A 1 96 ? 3.327 9.770 13.424 1.00 98.62 96 PRO A CA 1
ATOM 787 C C . PRO A 1 96 ? 2.098 8.853 13.436 1.00 98.62 96 PRO A C 1
ATOM 789 O O . PRO A 1 96 ? 1.552 8.569 14.502 1.00 98.62 96 PRO A O 1
ATOM 792 N N . LEU A 1 97 ? 1.692 8.348 12.266 1.00 98.75 97 LEU A N 1
ATOM 793 C CA . LEU A 1 97 ? 0.586 7.398 12.148 1.00 98.75 97 LEU A CA 1
ATOM 794 C C . LEU A 1 97 ? 0.900 6.057 12.821 1.00 98.75 97 LEU A C 1
ATOM 796 O O . LEU A 1 97 ? 0.062 5.500 13.524 1.00 98.75 97 LEU A O 1
ATOM 800 N N . THR A 1 98 ? 2.116 5.550 12.637 1.00 98.69 98 THR A N 1
ATOM 801 C CA . THR A 1 98 ? 2.576 4.306 13.264 1.00 98.69 98 THR A CA 1
ATOM 802 C C . THR A 1 98 ? 2.573 4.446 14.784 1.00 98.69 98 THR A C 1
ATOM 804 O O . THR A 1 98 ? 2.076 3.567 15.486 1.00 98.69 98 THR A O 1
ATOM 807 N N . ASP A 1 99 ? 3.054 5.578 15.300 1.00 97.75 99 ASP A N 1
ATOM 808 C CA . ASP A 1 99 ? 3.026 5.873 16.732 1.00 97.75 99 ASP A CA 1
ATOM 809 C C . ASP A 1 99 ? 1.586 5.968 17.262 1.00 97.75 99 ASP A C 1
ATOM 811 O O . ASP A 1 99 ? 1.311 5.505 18.368 1.00 97.75 99 ASP A O 1
ATOM 815 N N . ALA A 1 100 ? 0.651 6.517 16.479 1.00 97.31 100 ALA A N 1
ATOM 816 C CA . ALA A 1 100 ? -0.770 6.535 16.826 1.00 97.31 100 ALA A CA 1
ATOM 817 C C . ALA A 1 100 ? -1.364 5.121 16.920 1.00 97.31 100 ALA A C 1
ATOM 819 O O . ALA A 1 100 ? -1.989 4.800 17.931 1.00 97.31 100 ALA A O 1
ATOM 820 N N . PHE A 1 101 ? -1.091 4.251 15.938 1.00 97.50 101 PHE A N 1
ATOM 821 C CA . PHE A 1 101 ? -1.516 2.847 15.974 1.00 97.50 101 PHE A CA 1
ATOM 822 C C . PHE A 1 101 ? -0.980 2.115 17.204 1.00 97.50 101 PHE A C 1
ATOM 824 O O . PHE A 1 101 ? -1.752 1.456 17.898 1.00 97.50 101 PHE A O 1
ATOM 831 N N . ARG A 1 102 ? 0.304 2.291 17.532 1.00 96.06 102 ARG A N 1
ATOM 832 C CA . ARG A 1 102 ? 0.900 1.688 18.734 1.00 96.06 102 ARG A CA 1
ATOM 833 C C . ARG A 1 102 ? 0.237 2.187 20.017 1.00 96.06 102 ARG A C 1
ATOM 835 O O . ARG A 1 102 ? -0.105 1.374 20.870 1.00 96.06 102 ARG A O 1
ATOM 842 N N . ARG A 1 103 ? 0.017 3.503 20.156 1.00 94.56 103 ARG A N 1
ATOM 843 C CA . ARG A 1 103 ? -0.612 4.088 21.358 1.00 94.56 103 ARG A CA 1
ATOM 844 C C . ARG A 1 103 ? -2.022 3.561 21.603 1.00 94.56 103 ARG A C 1
ATOM 846 O O . ARG A 1 103 ? -2.363 3.302 22.751 1.00 94.56 103 ARG A O 1
ATOM 853 N N . MET A 1 104 ? -2.822 3.398 20.550 1.00 93.69 104 MET A N 1
ATOM 854 C CA . MET A 1 104 ? -4.196 2.901 20.687 1.00 93.69 104 MET A CA 1
ATOM 855 C C . MET A 1 104 ? -4.287 1.372 20.835 1.00 93.69 104 MET A C 1
ATOM 857 O O . MET A 1 104 ? -5.376 0.850 21.040 1.00 93.69 104 MET A O 1
ATOM 861 N N . GLY A 1 105 ? -3.164 0.646 20.754 1.00 92.88 105 GLY A N 1
ATOM 862 C CA . GLY A 1 105 ? -3.135 -0.821 20.808 1.00 92.88 105 GLY A CA 1
ATOM 863 C C . GLY A 1 105 ? -3.436 -1.506 19.468 1.00 92.88 105 GLY A C 1
ATOM 864 O O . GLY A 1 105 ? -3.638 -2.719 19.423 1.00 92.88 105 GLY A O 1
ATOM 865 N N . GLY A 1 106 ? -3.452 -0.745 18.370 1.00 94.12 106 GLY A N 1
ATOM 866 C CA . GLY A 1 106 ? -3.595 -1.265 17.016 1.00 94.12 106 GLY A CA 1
ATOM 867 C C . GLY A 1 106 ? -2.358 -2.051 16.573 1.00 94.12 106 GLY A C 1
ATOM 868 O O . GLY A 1 106 ? -1.229 -1.770 16.974 1.00 94.12 106 GLY A O 1
ATOM 869 N N . THR A 1 107 ? -2.560 -3.046 15.710 1.00 97.88 107 THR A N 1
ATOM 870 C CA . THR A 1 107 ? -1.456 -3.888 15.226 1.00 97.88 107 THR A CA 1
ATOM 871 C C . THR A 1 107 ? -0.679 -3.180 14.112 1.00 97.88 107 THR A C 1
ATOM 873 O O . THR A 1 107 ? -1.283 -2.744 13.130 1.00 97.88 107 THR A O 1
ATOM 876 N N . VAL A 1 108 ? 0.653 -3.122 14.214 1.00 98.81 108 VAL A N 1
ATOM 877 C CA . VAL A 1 108 ? 1.555 -2.627 13.156 1.00 98.81 108 VAL A CA 1
ATOM 878 C C . VAL A 1 108 ? 2.287 -3.800 12.505 1.00 98.81 108 VAL A C 1
ATOM 880 O O . VAL A 1 108 ? 2.877 -4.640 13.189 1.00 98.81 108 VAL A O 1
ATOM 883 N N . ILE A 1 109 ? 2.253 -3.863 11.174 1.00 98.81 109 ILE A N 1
ATOM 884 C CA . ILE A 1 109 ? 2.858 -4.932 10.376 1.00 98.81 109 ILE A CA 1
ATOM 885 C C . ILE A 1 109 ? 3.769 -4.314 9.317 1.00 98.81 109 ILE A C 1
ATOM 887 O O . ILE A 1 109 ? 3.332 -3.527 8.486 1.00 98.81 109 ILE A O 1
ATOM 891 N N . HIS A 1 110 ? 5.033 -4.717 9.301 1.00 98.81 110 HIS A N 1
ATOM 892 C CA . HIS A 1 110 ? 6.001 -4.342 8.276 1.00 98.81 110 HIS A CA 1
ATOM 893 C C . HIS A 1 110 ? 6.039 -5.411 7.189 1.00 98.81 110 HIS A C 1
ATOM 895 O O . HIS A 1 110 ? 6.163 -6.603 7.474 1.00 98.81 110 HIS A O 1
ATOM 901 N N . ALA A 1 111 ? 5.961 -4.980 5.937 1.00 98.06 111 ALA A N 1
ATOM 902 C CA . ALA A 1 111 ? 5.903 -5.846 4.769 1.00 98.06 111 ALA A CA 1
ATOM 903 C C . ALA A 1 111 ? 6.971 -5.452 3.729 1.00 98.06 111 ALA A C 1
ATOM 905 O O . ALA A 1 111 ? 6.624 -5.014 2.625 1.00 98.06 111 ALA A O 1
ATOM 906 N N . PRO A 1 112 ? 8.274 -5.555 4.067 1.00 96.62 112 PRO A N 1
ATOM 907 C CA . PRO A 1 112 ? 9.337 -5.360 3.094 1.00 96.62 112 PRO A CA 1
ATOM 908 C C . PRO A 1 112 ? 9.458 -6.594 2.180 1.00 96.62 112 PRO A C 1
ATOM 910 O O . PRO A 1 112 ? 8.949 -7.675 2.477 1.00 96.62 112 PRO A O 1
ATOM 913 N N . SER A 1 113 ? 10.230 -6.481 1.101 1.00 90.00 113 SER A N 1
ATOM 914 C CA . SER A 1 113 ? 10.668 -7.641 0.312 1.00 90.00 113 SER A CA 1
ATOM 915 C C . SER A 1 113 ? 11.263 -8.774 1.182 1.00 90.00 113 SER A C 1
ATOM 917 O O . SER A 1 113 ? 11.975 -8.473 2.151 1.00 90.00 113 SER A O 1
ATOM 919 N N . PRO A 1 114 ? 11.073 -10.058 0.807 1.00 88.38 114 PRO A N 1
ATOM 920 C CA . PRO A 1 114 ? 11.452 -11.203 1.640 1.00 88.38 114 PRO A CA 1
ATOM 921 C C . PRO A 1 114 ? 12.910 -11.235 2.115 1.00 88.38 114 PRO A C 1
ATOM 923 O O . PRO A 1 114 ? 13.173 -11.625 3.251 1.00 88.38 114 PRO A O 1
ATOM 926 N N . ASP A 1 115 ? 13.860 -10.810 1.280 1.00 89.88 115 ASP A N 1
ATOM 927 C CA . ASP A 1 115 ? 15.284 -10.818 1.642 1.00 89.88 115 ASP A CA 1
ATOM 928 C C . ASP A 1 115 ? 15.605 -9.803 2.746 1.00 89.88 115 ASP A C 1
ATOM 930 O O . ASP A 1 115 ? 16.424 -10.070 3.624 1.00 89.88 115 ASP A O 1
ATOM 934 N N . CYS A 1 116 ? 14.905 -8.665 2.757 1.00 94.56 116 CYS A N 1
ATOM 935 C CA . CYS A 1 116 ? 15.003 -7.684 3.834 1.00 94.56 116 CYS A CA 1
ATOM 936 C C . CYS A 1 116 ? 14.306 -8.173 5.107 1.00 94.56 116 CYS A C 1
ATOM 938 O O . CYS A 1 116 ? 14.878 -8.070 6.190 1.00 94.56 116 CYS A O 1
ATOM 940 N N . ALA A 1 117 ? 13.085 -8.704 4.993 1.00 94.06 117 ALA A N 1
ATOM 941 C CA . ALA A 1 117 ? 12.302 -9.176 6.138 1.00 94.06 117 ALA A CA 1
ATOM 942 C C . ALA A 1 117 ? 13.081 -10.179 7.000 1.00 94.06 117 ALA A C 1
ATOM 944 O O . ALA A 1 117 ? 13.082 -10.069 8.223 1.00 94.06 117 ALA A O 1
ATOM 945 N N . LYS A 1 118 ? 13.813 -11.106 6.367 1.00 92.88 118 LYS A N 1
ATOM 946 C CA . LYS A 1 118 ? 14.598 -12.153 7.044 1.00 92.88 118 LYS A CA 1
ATOM 947 C C . LYS A 1 118 ? 15.691 -11.629 7.984 1.00 92.88 118 LYS A C 1
ATOM 949 O O . LYS A 1 118 ? 16.205 -12.397 8.794 1.00 92.88 118 LYS A O 1
ATOM 954 N N . ARG A 1 119 ? 16.036 -10.338 7.909 1.00 95.38 119 ARG A N 1
ATOM 955 C CA . ARG A 1 119 ? 16.981 -9.677 8.825 1.00 95.38 119 ARG A CA 1
ATOM 956 C C . ARG A 1 119 ? 16.355 -9.275 10.167 1.00 95.38 119 ARG A C 1
ATOM 958 O O . ARG A 1 119 ? 17.090 -8.924 11.083 1.00 95.38 119 ARG A O 1
ATOM 965 N N . TYR A 1 120 ? 15.029 -9.348 10.298 1.00 96.50 120 TYR A N 1
ATOM 966 C CA . TYR A 1 120 ? 14.285 -8.949 11.495 1.00 96.50 120 TYR A CA 1
ATOM 967 C C . TYR A 1 120 ? 13.696 -10.168 12.208 1.00 96.50 120 TYR A C 1
ATOM 969 O O . TYR A 1 120 ? 12.896 -10.869 11.597 1.00 96.50 120 TYR A O 1
ATOM 977 N N . PRO A 1 121 ? 13.998 -10.433 13.491 1.00 95.12 121 PRO A N 1
ATOM 978 C CA . PRO A 1 121 ? 13.599 -11.675 14.171 1.00 95.12 121 PRO A CA 1
ATOM 979 C C . PRO A 1 121 ? 12.086 -11.965 14.129 1.00 95.12 121 PRO A C 1
ATOM 981 O O . PRO A 1 121 ? 11.678 -13.129 14.121 1.00 95.12 121 PRO A O 1
ATOM 984 N N . GLN A 1 122 ? 11.257 -10.920 14.037 1.00 95.94 122 GLN A N 1
ATOM 985 C CA . GLN A 1 122 ? 9.802 -11.007 13.916 1.00 95.94 122 GLN A CA 1
ATOM 986 C C . GLN A 1 122 ? 9.332 -11.775 12.670 1.00 95.94 122 GLN A C 1
ATOM 988 O O . GLN A 1 122 ? 8.217 -12.287 12.690 1.00 95.94 122 GLN A O 1
ATOM 993 N N . TRP A 1 123 ? 10.150 -11.903 11.613 1.00 94.31 123 TRP A N 1
ATOM 994 C CA . TRP A 1 123 ? 9.738 -12.511 10.336 1.00 94.31 123 TRP A CA 1
ATOM 995 C C . TRP A 1 123 ? 9.274 -13.964 10.464 1.00 94.31 123 TRP A C 1
ATOM 997 O O . TRP A 1 123 ? 8.512 -14.446 9.633 1.00 94.31 123 TRP A O 1
ATOM 1007 N N . THR A 1 124 ? 9.726 -14.668 11.502 1.00 94.56 124 THR A N 1
ATOM 1008 C CA . THR A 1 124 ? 9.349 -16.063 11.771 1.00 94.56 124 THR A CA 1
ATOM 1009 C C . THR A 1 124 ? 7.985 -16.194 12.453 1.00 94.56 124 THR A C 1
ATOM 1011 O O . THR A 1 124 ? 7.386 -17.270 12.446 1.00 94.56 124 THR A O 1
ATOM 1014 N N . GLN A 1 125 ? 7.452 -15.108 13.021 1.00 94.25 125 GLN A N 1
ATOM 1015 C CA . GLN A 1 125 ? 6.151 -15.115 13.678 1.00 94.25 125 GLN A CA 1
ATOM 1016 C C . GLN A 1 125 ? 5.057 -15.385 12.650 1.00 94.25 125 GLN A C 1
ATOM 1018 O O . GLN A 1 125 ? 4.961 -14.706 11.629 1.00 94.25 125 GLN A O 1
ATOM 1023 N N . PHE A 1 126 ? 4.220 -16.385 12.920 1.00 94.88 126 PHE A N 1
ATOM 1024 C CA . PHE A 1 126 ? 3.187 -16.844 11.990 1.00 94.88 126 PHE A CA 1
ATOM 1025 C C . PHE A 1 126 ? 3.724 -17.286 10.622 1.00 94.88 126 PHE A C 1
ATOM 1027 O O . PHE A 1 126 ? 2.912 -17.485 9.727 1.00 94.88 126 PHE A O 1
ATOM 1034 N N . ALA A 1 127 ? 5.038 -17.464 10.438 1.00 93.12 127 ALA A N 1
ATOM 1035 C CA . ALA A 1 127 ? 5.591 -18.090 9.244 1.00 93.12 127 ALA A CA 1
ATOM 1036 C C . ALA A 1 127 ? 5.253 -19.587 9.247 1.00 93.12 127 ALA A C 1
ATOM 1038 O O . ALA A 1 127 ? 4.985 -20.190 10.284 1.00 93.12 127 ALA A O 1
ATOM 1039 N N . GLY A 1 128 ? 5.121 -20.180 8.068 1.00 88.81 128 GLY A N 1
ATOM 1040 C CA . GLY A 1 128 ? 4.802 -21.593 7.887 1.00 88.81 128 GLY A CA 1
ATOM 1041 C C . GLY A 1 128 ? 6.032 -22.342 7.408 1.00 88.81 128 GLY A C 1
ATOM 1042 O O . GLY A 1 128 ? 7.065 -21.740 7.098 1.00 88.81 128 GLY A O 1
ATOM 1043 N N . ASP A 1 129 ? 5.915 -23.663 7.313 1.00 85.81 129 ASP A N 1
ATOM 1044 C CA . ASP A 1 129 ? 7.033 -24.516 6.901 1.00 85.81 129 ASP A CA 1
ATOM 1045 C C . ASP A 1 129 ? 7.587 -24.106 5.532 1.00 85.81 129 ASP A C 1
ATOM 1047 O O . ASP A 1 129 ? 8.796 -24.100 5.328 1.00 85.81 129 ASP A O 1
ATOM 1051 N N . HIS A 1 130 ? 6.716 -23.683 4.614 1.00 83.88 130 HIS A N 1
ATOM 1052 C CA . HIS A 1 130 ? 7.113 -23.306 3.262 1.00 83.88 130 HIS A CA 1
ATOM 1053 C C . HIS A 1 130 ? 7.861 -21.965 3.177 1.00 83.88 130 HIS A C 1
ATOM 1055 O O . HIS A 1 130 ? 8.709 -21.809 2.300 1.00 83.88 130 HIS A O 1
ATOM 1061 N N . GLU A 1 131 ? 7.587 -20.995 4.057 1.00 87.19 131 GLU A N 1
ATOM 1062 C CA . GLU A 1 131 ? 8.377 -19.757 4.114 1.00 87.19 131 GLU A CA 1
ATOM 1063 C C . GLU A 1 131 ? 9.728 -19.967 4.810 1.00 87.19 131 GLU A C 1
ATOM 1065 O O . GLU A 1 131 ? 10.716 -19.324 4.454 1.00 87.19 131 GLU A O 1
ATOM 1070 N N . THR A 1 132 ? 9.778 -20.871 5.792 1.00 80.06 132 THR A N 1
ATOM 1071 C CA . THR A 1 132 ? 10.955 -21.098 6.648 1.00 80.06 132 THR A CA 1
ATOM 1072 C C . THR A 1 132 ? 11.949 -22.099 6.067 1.00 80.06 132 THR A C 1
ATOM 1074 O O . THR A 1 132 ? 13.154 -21.875 6.134 1.00 80.06 132 THR A O 1
ATOM 1077 N N . HIS A 1 133 ? 11.456 -23.172 5.452 1.00 75.75 133 HIS A N 1
ATOM 1078 C CA . HIS A 1 133 ? 12.261 -24.263 4.898 1.00 75.75 133 HIS A CA 1
ATOM 1079 C C . HIS A 1 133 ? 12.252 -24.274 3.359 1.00 75.75 133 HIS A C 1
ATOM 1081 O O . HIS A 1 133 ? 12.848 -25.152 2.735 1.00 75.75 133 HIS A O 1
ATOM 1087 N N . GLY A 1 134 ? 11.595 -23.283 2.743 1.00 66.38 134 GLY A N 1
ATOM 1088 C CA . GLY A 1 134 ? 11.333 -23.228 1.308 1.00 66.38 134 GLY A CA 1
ATOM 1089 C C . GLY A 1 134 ? 10.137 -24.097 0.907 1.00 66.38 134 GLY A C 1
ATOM 1090 O O . GLY A 1 134 ? 9.736 -25.023 1.613 1.00 66.38 134 GLY A O 1
ATOM 1091 N N . ARG A 1 135 ? 9.530 -23.803 -0.249 1.00 58.56 135 ARG A N 1
ATOM 1092 C CA . ARG A 1 135 ? 8.453 -24.640 -0.794 1.00 58.56 135 ARG A CA 1
ATOM 1093 C C . ARG A 1 135 ? 8.987 -26.042 -1.101 1.00 58.56 135 ARG A C 1
ATOM 1095 O O . ARG A 1 135 ? 9.669 -26.243 -2.101 1.00 58.56 135 ARG A O 1
ATOM 1102 N N . SER A 1 136 ? 8.586 -27.029 -0.308 1.00 53.12 136 SER A N 1
ATOM 1103 C CA . SER A 1 136 ? 8.623 -28.440 -0.688 1.00 53.12 136 SER A CA 1
ATOM 1104 C C . SER A 1 136 ? 7.438 -28.745 -1.618 1.00 53.12 136 SER A C 1
ATOM 1106 O O . SER A 1 136 ? 6.451 -29.352 -1.213 1.00 53.12 136 SER A O 1
ATOM 1108 N N . GLY A 1 137 ? 7.459 -28.285 -2.879 1.00 51.09 137 GLY A N 1
ATOM 1109 C CA . GLY A 1 137 ? 6.327 -28.595 -3.764 1.00 51.09 137 GLY A CA 1
ATOM 1110 C C . GLY A 1 137 ? 6.346 -28.082 -5.204 1.00 51.09 137 GLY A C 1
ATOM 1111 O O . GLY A 1 137 ? 6.458 -26.883 -5.433 1.00 51.09 137 GLY A O 1
ATOM 1112 N N . LYS A 1 138 ? 6.092 -29.051 -6.105 1.00 50.84 138 LYS A N 1
ATOM 1113 C CA . LYS A 1 138 ? 5.874 -29.054 -7.570 1.00 50.84 138 LYS A CA 1
ATOM 1114 C C . LYS A 1 138 ? 6.986 -28.441 -8.445 1.00 50.84 138 LYS A C 1
ATOM 1116 O O . LYS A 1 138 ? 7.348 -27.287 -8.238 1.00 50.84 138 LYS A O 1
ATOM 1121 N N . PRO A 1 139 ? 7.485 -29.173 -9.471 1.00 60.69 139 PRO A N 1
ATOM 1122 C CA . PRO A 1 139 ? 8.304 -28.569 -10.518 1.00 60.69 139 PRO A CA 1
ATOM 1123 C C . PRO A 1 139 ? 7.561 -27.362 -11.079 1.00 60.69 139 PRO A C 1
ATOM 1125 O O . PRO A 1 139 ? 6.364 -27.463 -11.364 1.00 60.69 139 PRO A O 1
ATOM 1128 N N . ALA A 1 140 ? 8.253 -26.229 -11.191 1.00 68.56 140 ALA A N 1
ATOM 1129 C CA . ALA A 1 140 ? 7.700 -25.075 -11.877 1.00 68.56 140 ALA A CA 1
ATOM 1130 C C . ALA A 1 140 ? 7.239 -25.523 -13.268 1.00 68.56 140 ALA A C 1
ATOM 1132 O O . ALA A 1 140 ? 7.947 -26.277 -13.940 1.00 68.56 140 ALA A O 1
ATOM 1133 N N . ASP A 1 141 ? 6.049 -25.085 -13.680 1.00 82.88 141 ASP A N 1
ATOM 1134 C CA . ASP A 1 141 ? 5.666 -25.221 -15.077 1.00 82.88 141 ASP A CA 1
ATOM 1135 C C . ASP A 1 141 ? 6.762 -24.556 -15.922 1.00 82.88 141 ASP A C 1
ATOM 1137 O O . ASP A 1 141 ? 7.202 -23.430 -15.657 1.00 82.88 141 ASP A O 1
ATOM 1141 N N . ASN A 1 142 ? 7.273 -25.295 -16.901 1.00 86.69 142 ASN A N 1
ATOM 1142 C CA . ASN A 1 142 ? 8.328 -24.801 -17.770 1.00 86.69 142 ASN A CA 1
ATOM 1143 C C . ASN A 1 142 ? 7.778 -23.884 -18.868 1.00 86.69 142 ASN A C 1
ATOM 1145 O O . ASN A 1 142 ? 8.564 -23.375 -19.664 1.00 86.69 142 ASN A O 1
ATOM 1149 N N . TRP A 1 143 ? 6.467 -23.636 -18.892 1.00 91.88 143 TRP A N 1
ATOM 1150 C CA . TRP A 1 143 ? 5.821 -22.656 -19.752 1.00 91.88 143 TRP A CA 1
ATOM 1151 C C . TRP A 1 143 ? 5.504 -21.335 -19.011 1.00 91.88 143 TRP A C 1
ATOM 1153 O O . TRP A 1 143 ? 4.996 -21.372 -17.892 1.00 91.88 143 TRP A O 1
ATOM 1163 N N . PRO A 1 144 ? 5.750 -20.148 -19.608 1.00 93.56 144 PRO A N 1
ATOM 1164 C CA . PRO A 1 144 ? 6.454 -19.923 -20.875 1.00 93.56 144 PRO A CA 1
ATOM 1165 C C . PRO A 1 144 ? 7.913 -20.397 -20.815 1.00 93.56 144 PRO A C 1
ATOM 1167 O O . PRO A 1 144 ? 8.472 -20.371 -19.720 1.00 93.56 144 PRO A O 1
ATOM 1170 N N . PRO A 1 145 ? 8.543 -20.779 -21.942 1.00 94.06 145 PRO A N 1
ATOM 1171 C CA . PRO A 1 145 ? 9.889 -21.354 -21.960 1.00 94.06 145 PRO A CA 1
ATOM 1172 C C . PRO A 1 145 ? 10.939 -20.522 -21.195 1.00 94.06 145 PRO A C 1
ATOM 1174 O O . PRO A 1 145 ? 10.857 -19.288 -21.201 1.00 94.06 145 PRO A O 1
ATOM 1177 N N . PRO A 1 146 ? 11.937 -21.147 -20.533 1.00 93.12 146 PRO A N 1
ATOM 1178 C CA . PRO A 1 146 ? 12.940 -20.424 -19.750 1.00 93.12 146 PRO A CA 1
ATOM 1179 C C . PRO A 1 146 ? 13.687 -19.337 -20.531 1.00 93.12 146 PRO A C 1
ATOM 1181 O O . PRO A 1 146 ? 13.851 -18.235 -20.016 1.00 93.12 146 PRO A O 1
ATOM 1184 N N . ASP A 1 147 ? 14.065 -19.622 -21.775 1.00 95.50 147 ASP A N 1
ATOM 1185 C CA . ASP A 1 147 ? 14.730 -18.703 -22.702 1.00 95.50 147 ASP A CA 1
ATOM 1186 C C . ASP A 1 147 ? 13.833 -17.532 -23.135 1.00 95.50 147 ASP A C 1
ATOM 1188 O O . ASP A 1 147 ? 14.302 -16.399 -23.256 1.00 95.50 147 ASP A O 1
ATOM 1192 N N . PHE A 1 148 ? 12.526 -17.762 -23.291 1.00 96.25 148 PHE A N 1
ATOM 1193 C CA . PHE A 1 148 ? 11.556 -16.690 -23.510 1.00 96.25 148 PHE A CA 1
ATOM 1194 C C . PHE A 1 148 ? 11.442 -15.766 -22.292 1.00 96.25 148 PHE A C 1
ATOM 1196 O O . PHE A 1 148 ? 11.303 -14.547 -22.458 1.00 96.25 148 PHE A O 1
ATOM 1203 N N . ARG A 1 149 ? 11.484 -16.323 -21.071 1.00 93.44 149 ARG A N 1
ATOM 1204 C CA . ARG A 1 149 ? 11.429 -15.547 -19.819 1.00 93.44 149 ARG A CA 1
ATOM 1205 C C . ARG A 1 149 ? 12.695 -14.720 -19.611 1.00 93.44 149 ARG A C 1
ATOM 1207 O O . ARG A 1 149 ? 12.590 -13.557 -19.237 1.00 93.44 149 ARG A O 1
ATOM 1214 N N . SER A 1 150 ? 13.869 -15.290 -19.886 1.00 94.12 150 SER A N 1
ATOM 1215 C CA . SER A 1 150 ? 15.156 -14.586 -19.796 1.00 94.12 150 SER A CA 1
ATOM 1216 C C . SER A 1 150 ? 15.481 -13.723 -21.015 1.00 94.12 150 SER A C 1
ATOM 1218 O O . SER A 1 150 ? 16.470 -12.996 -20.977 1.00 94.12 150 SER A O 1
ATOM 1220 N N . LYS A 1 151 ? 14.671 -13.791 -22.082 1.00 96.31 151 LYS A N 1
ATOM 1221 C CA . LYS A 1 151 ? 14.904 -13.112 -23.368 1.00 96.31 151 LYS A CA 1
ATOM 1222 C C . LYS A 1 151 ? 16.282 -13.442 -23.956 1.00 96.31 151 LYS A C 1
ATOM 1224 O O . LYS A 1 151 ? 17.046 -12.553 -24.310 1.00 96.31 151 LYS A O 1
ATOM 1229 N N . THR A 1 152 ? 16.599 -14.731 -24.044 1.00 95.50 152 THR A N 1
ATOM 1230 C CA . THR A 1 152 ? 17.868 -15.254 -24.586 1.00 95.50 152 THR A CA 1
ATOM 1231 C C . THR A 1 152 ? 17.647 -16.062 -25.868 1.00 95.50 152 THR A C 1
ATOM 1233 O O . THR A 1 152 ? 16.519 -16.465 -26.156 1.00 95.50 152 THR A O 1
ATOM 1236 N N . GLY A 1 153 ? 18.717 -16.334 -26.627 1.00 95.56 153 GLY A N 1
ATOM 1237 C CA . GLY A 1 153 ? 18.642 -17.112 -27.871 1.00 95.56 153 GLY A CA 1
ATOM 1238 C C . GLY A 1 153 ? 17.749 -16.430 -28.910 1.00 95.56 153 GLY A C 1
ATOM 1239 O O . GLY A 1 153 ? 17.823 -15.216 -29.090 1.00 95.56 153 GLY A O 1
ATOM 1240 N N . ASP A 1 154 ? 16.840 -17.187 -29.528 1.00 96.25 154 ASP A N 1
ATOM 1241 C CA . ASP A 1 154 ? 15.905 -16.679 -30.547 1.00 96.25 154 ASP A CA 1
ATOM 1242 C C . ASP A 1 154 ? 14.966 -15.562 -30.041 1.00 96.25 154 ASP A C 1
ATOM 1244 O O . ASP A 1 154 ? 14.343 -14.847 -30.838 1.00 96.25 154 ASP A O 1
ATOM 1248 N N . TYR A 1 155 ? 14.858 -15.391 -28.718 1.00 97.44 155 TYR A N 1
ATOM 1249 C CA . TYR A 1 155 ? 14.010 -14.389 -28.071 1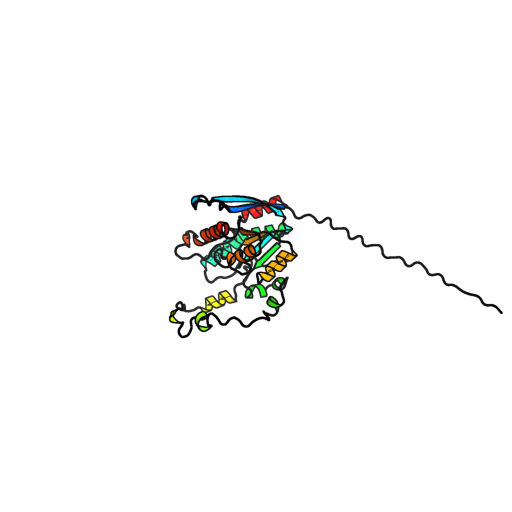.00 97.44 155 TYR A CA 1
ATOM 1250 C C . TYR A 1 155 ? 14.738 -13.097 -27.685 1.00 97.44 155 TYR A C 1
ATOM 1252 O O . TYR A 1 155 ? 14.078 -12.168 -27.215 1.00 97.44 155 TYR A O 1
ATOM 1260 N N . GLU A 1 156 ? 16.054 -12.993 -27.900 1.00 96.69 156 GLU A N 1
ATOM 1261 C CA . GLU A 1 156 ? 16.835 -11.786 -27.577 1.00 96.69 156 GLU A CA 1
ATOM 1262 C C . GLU A 1 156 ? 16.329 -10.544 -28.326 1.00 96.69 156 GLU A C 1
ATOM 1264 O O . GLU A 1 156 ? 16.318 -9.445 -27.779 1.00 96.69 156 GLU A O 1
ATOM 1269 N N . LYS A 1 157 ? 15.757 -10.727 -29.523 1.00 95.88 157 LYS A N 1
ATOM 1270 C CA . LYS A 1 157 ? 15.082 -9.670 -30.301 1.00 95.88 157 LYS A CA 1
ATOM 1271 C C . LYS A 1 157 ? 13.910 -8.984 -29.582 1.00 95.88 157 LYS A C 1
ATOM 1273 O O . LYS A 1 157 ? 13.455 -7.937 -30.030 1.00 95.88 157 LYS A O 1
ATOM 1278 N N . PHE A 1 158 ? 13.392 -9.583 -28.509 1.00 96.06 158 PHE A N 1
ATOM 1279 C CA . PHE A 1 158 ? 12.327 -9.018 -27.676 1.00 96.06 158 PHE A CA 1
ATOM 1280 C C . PHE A 1 158 ? 12.848 -8.441 -26.349 1.00 96.06 158 PHE A C 1
ATOM 1282 O O . PHE A 1 158 ? 12.045 -7.994 -25.526 1.00 96.06 158 PHE A O 1
ATOM 1289 N N . ALA A 1 159 ? 14.158 -8.500 -26.087 1.00 95.12 159 ALA A N 1
ATOM 1290 C CA . ALA A 1 159 ? 14.759 -7.931 -24.889 1.00 95.12 159 ALA A CA 1
ATOM 1291 C C . ALA A 1 159 ? 14.781 -6.399 -24.966 1.00 95.12 159 ALA A C 1
ATOM 1293 O O . ALA A 1 159 ? 14.992 -5.813 -26.028 1.00 95.12 159 ALA A O 1
ATOM 1294 N N . ARG A 1 160 ? 14.618 -5.739 -23.815 1.00 94.31 160 ARG A N 1
ATOM 1295 C CA . ARG A 1 160 ? 14.991 -4.325 -23.695 1.00 94.31 160 ARG A CA 1
ATOM 1296 C C . ARG A 1 160 ? 16.520 -4.202 -23.763 1.00 94.31 160 ARG A C 1
ATOM 1298 O O . ARG A 1 160 ? 17.203 -5.118 -23.291 1.00 94.31 160 ARG A O 1
ATOM 1305 N N . PRO A 1 161 ? 17.061 -3.091 -24.292 1.00 92.81 161 PRO A N 1
ATOM 1306 C CA . PRO A 1 161 ? 18.489 -2.814 -24.209 1.00 92.81 161 PRO A CA 1
ATOM 1307 C C . PRO A 1 161 ? 18.992 -2.904 -22.764 1.00 92.81 161 PRO A C 1
ATOM 1309 O O . PRO A 1 161 ? 18.285 -2.540 -21.822 1.00 92.81 161 PRO A O 1
ATOM 1312 N N . LYS A 1 162 ? 20.211 -3.417 -22.582 1.00 87.38 162 LYS A N 1
ATOM 1313 C CA . LYS A 1 162 ? 20.849 -3.468 -21.265 1.00 87.38 162 LYS A CA 1
ATOM 1314 C C . LYS A 1 162 ? 21.538 -2.141 -20.991 1.00 87.38 162 LYS A C 1
ATOM 1316 O O . LYS A 1 162 ? 22.434 -1.752 -21.735 1.00 87.38 162 LYS A O 1
ATOM 1321 N N . GLU A 1 163 ? 21.158 -1.505 -19.892 1.00 89.25 163 GLU A N 1
ATOM 1322 C CA . GLU A 1 163 ? 21.870 -0.333 -19.390 1.00 89.25 163 GLU A CA 1
ATOM 1323 C C . GLU A 1 163 ? 23.300 -0.695 -18.957 1.00 89.25 163 GLU A C 1
ATOM 1325 O O . GLU A 1 163 ? 23.515 -1.770 -18.378 1.00 89.25 163 GLU A O 1
ATOM 1330 N N . PRO A 1 164 ? 24.289 0.182 -19.191 1.00 87.31 164 PRO A N 1
ATOM 1331 C CA . PRO A 1 164 ? 25.619 0.006 -18.630 1.00 87.31 164 PRO A CA 1
ATOM 1332 C C . PRO A 1 164 ? 25.599 0.198 -17.099 1.00 87.31 164 PRO A C 1
ATOM 1334 O O . PRO A 1 164 ? 24.687 0.787 -16.529 1.00 87.31 164 PRO A O 1
ATOM 1337 N N . HIS A 1 165 ? 26.630 -0.297 -16.405 1.00 83.56 165 HIS A N 1
ATOM 1338 C CA . HIS A 1 165 ? 26.879 -0.023 -14.976 1.00 83.56 165 HIS A CA 1
ATOM 1339 C C . HIS A 1 165 ? 25.761 -0.412 -13.976 1.00 83.56 165 HIS A C 1
ATOM 1341 O O . HIS A 1 165 ? 25.628 0.198 -12.916 1.00 83.56 165 HIS A O 1
ATOM 1347 N N . GLN A 1 166 ? 25.025 -1.502 -14.221 1.00 89.62 166 GLN A N 1
ATOM 1348 C CA . GLN A 1 166 ? 23.962 -1.995 -13.319 1.00 89.62 166 GLN A CA 1
ATOM 1349 C C . GLN A 1 166 ? 24.444 -2.487 -11.938 1.00 89.62 166 GLN A C 1
ATOM 1351 O O . GLN A 1 166 ? 23.629 -2.871 -11.101 1.00 89.62 166 GLN A O 1
ATOM 1356 N N . GLN A 1 167 ? 25.753 -2.499 -11.665 1.00 92.56 167 GLN A N 1
ATOM 1357 C CA . GLN A 1 167 ? 26.290 -2.981 -10.389 1.00 92.56 167 GLN A CA 1
ATOM 1358 C C . GLN A 1 167 ? 25.730 -2.198 -9.196 1.00 92.56 167 GLN A C 1
ATOM 1360 O O . GLN A 1 167 ? 25.354 -2.805 -8.196 1.00 92.56 167 GLN A O 1
ATOM 1365 N N . LEU A 1 168 ? 25.637 -0.868 -9.303 1.00 91.69 168 LEU A N 1
ATOM 1366 C CA . LEU A 1 168 ? 25.095 -0.041 -8.224 1.00 91.69 168 LEU A CA 1
ATOM 1367 C C . LEU A 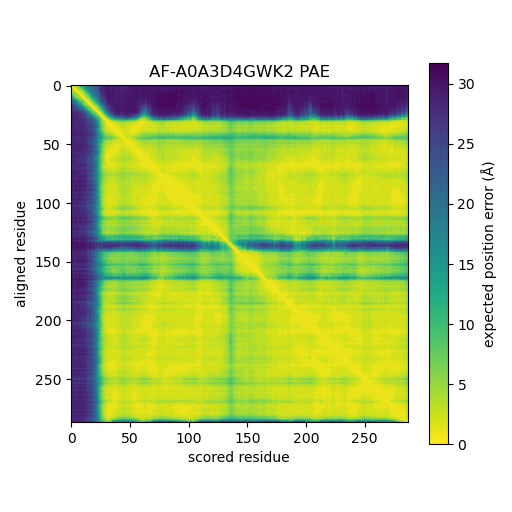1 168 ? 23.609 -0.333 -7.992 1.00 91.69 168 LEU A C 1
ATOM 1369 O O . LEU A 1 168 ? 23.201 -0.509 -6.850 1.00 91.69 168 LEU A O 1
ATOM 1373 N N . PHE A 1 169 ? 22.825 -0.466 -9.065 1.00 93.50 169 PHE A N 1
ATOM 1374 C CA . PHE A 1 169 ? 21.418 -0.861 -8.984 1.00 93.50 169 PHE A CA 1
ATOM 1375 C C . PHE A 1 169 ? 21.255 -2.185 -8.224 1.00 93.50 169 PHE A C 1
ATOM 1377 O O . PHE A 1 169 ? 20.521 -2.245 -7.240 1.00 93.50 169 PHE A O 1
ATOM 1384 N N . HIS A 1 170 ? 21.994 -3.227 -8.616 1.00 93.50 170 HIS A N 1
ATOM 1385 C CA . HIS A 1 170 ? 21.938 -4.523 -7.937 1.00 93.50 170 HIS A CA 1
ATOM 1386 C C . HIS A 1 170 ? 22.375 -4.432 -6.470 1.00 93.50 170 HIS A C 1
ATOM 1388 O O . HIS A 1 170 ? 21.742 -5.041 -5.608 1.00 93.50 170 HIS A O 1
ATOM 1394 N N . ASN A 1 171 ? 23.406 -3.635 -6.170 1.00 94.69 171 ASN A N 1
ATOM 1395 C CA . ASN A 1 171 ? 23.864 -3.413 -4.801 1.00 94.69 171 ASN A CA 1
ATOM 1396 C C . ASN A 1 171 ? 22.787 -2.737 -3.941 1.00 94.69 171 ASN A C 1
ATOM 1398 O O . ASN A 1 171 ? 22.570 -3.179 -2.814 1.00 94.69 171 ASN A O 1
ATOM 1402 N N . ILE A 1 172 ? 22.096 -1.715 -4.456 1.00 95.00 172 ILE A N 1
ATOM 1403 C CA . ILE A 1 172 ? 20.995 -1.048 -3.745 1.00 95.00 172 ILE A CA 1
ATOM 1404 C C . ILE A 1 172 ? 19.869 -2.049 -3.476 1.00 95.00 172 ILE A C 1
ATOM 1406 O O . ILE A 1 172 ? 19.427 -2.191 -2.340 1.00 95.00 172 ILE A O 1
ATOM 1410 N N . ILE A 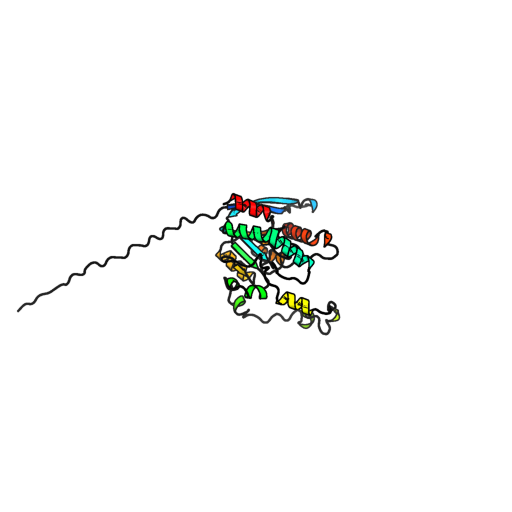1 173 ? 19.428 -2.801 -4.490 1.00 93.94 173 ILE A N 1
ATOM 1411 C CA . ILE A 1 173 ? 18.334 -3.772 -4.332 1.00 93.94 173 ILE A CA 1
ATOM 1412 C C . ILE A 1 173 ? 18.672 -4.856 -3.300 1.00 93.94 173 ILE A C 1
ATOM 1414 O O . ILE A 1 173 ? 17.804 -5.217 -2.504 1.00 93.94 173 ILE A O 1
ATOM 1418 N N . ALA A 1 174 ? 19.912 -5.350 -3.290 1.00 93.75 174 ALA A N 1
ATOM 1419 C CA . ALA A 1 174 ? 20.355 -6.390 -2.365 1.00 93.75 174 ALA A CA 1
ATOM 1420 C C . ALA A 1 174 ? 20.525 -5.887 -0.918 1.00 93.75 174 ALA A C 1
ATOM 1422 O O . ALA A 1 174 ? 20.274 -6.639 0.025 1.00 93.75 174 ALA A O 1
ATOM 1423 N N . ASN A 1 175 ? 20.951 -4.632 -0.732 1.00 94.81 175 ASN A N 1
ATOM 1424 C CA . ASN A 1 175 ? 21.364 -4.116 0.578 1.00 94.81 175 ASN A CA 1
ATOM 1425 C C . ASN A 1 175 ? 20.390 -3.116 1.216 1.00 94.81 175 ASN A C 1
ATOM 1427 O O . ASN A 1 175 ? 20.530 -2.844 2.408 1.00 94.81 175 ASN A O 1
ATOM 1431 N N . ARG A 1 176 ? 19.402 -2.587 0.480 1.00 95.56 176 ARG A N 1
ATOM 1432 C CA . ARG A 1 176 ? 18.377 -1.688 1.043 1.00 95.56 176 ARG A CA 1
ATOM 1433 C C . ARG A 1 176 ? 17.668 -2.331 2.231 1.00 95.56 176 ARG A C 1
ATOM 1435 O O . ARG A 1 176 ? 17.403 -3.537 2.229 1.00 95.56 176 ARG A O 1
ATOM 1442 N N . ASP A 1 177 ? 17.345 -1.522 3.231 1.00 97.81 177 ASP A N 1
ATOM 1443 C CA . ASP A 1 177 ? 16.733 -1.932 4.495 1.00 97.81 177 ASP A CA 1
ATOM 1444 C C . ASP A 1 177 ? 15.471 -1.117 4.789 1.00 97.81 177 ASP A C 1
ATOM 1446 O O . ASP A 1 177 ? 15.155 -0.189 4.049 1.00 97.81 177 ASP A O 1
ATOM 1450 N N . ILE A 1 178 ? 14.728 -1.450 5.845 1.00 98.19 178 ILE A N 1
ATOM 1451 C CA . ILE A 1 178 ? 13.675 -0.555 6.341 1.00 98.19 178 ILE A CA 1
ATOM 1452 C C . ILE A 1 178 ? 14.345 0.719 6.864 1.00 98.19 178 ILE A C 1
ATOM 1454 O O . ILE A 1 178 ? 15.333 0.653 7.605 1.00 98.19 178 ILE A O 1
ATOM 1458 N N . ILE A 1 179 ? 13.814 1.880 6.479 1.00 97.88 179 ILE A N 1
ATOM 1459 C CA . ILE A 1 179 ? 14.351 3.172 6.913 1.00 97.88 179 ILE A CA 1
ATOM 1460 C C . ILE A 1 179 ? 14.401 3.256 8.456 1.00 97.88 179 ILE A C 1
ATOM 1462 O O . ILE A 1 179 ? 13.435 2.851 9.111 1.00 97.88 179 ILE A O 1
ATOM 1466 N N . PRO A 1 180 ? 15.501 3.750 9.068 1.00 97.38 180 PRO A N 1
ATOM 1467 C CA . PRO A 1 180 ? 15.680 3.739 10.523 1.00 97.38 180 PRO A CA 1
ATOM 1468 C C . PRO A 1 180 ? 14.505 4.321 11.317 1.00 97.38 180 PRO A C 1
ATOM 1470 O O . PRO A 1 180 ? 14.121 3.769 12.346 1.00 97.38 180 PRO A O 1
ATOM 1473 N N . GLU A 1 181 ? 13.906 5.396 10.808 1.00 96.31 181 GLU A N 1
ATOM 1474 C CA . GLU A 1 181 ? 12.785 6.124 11.400 1.00 96.31 181 GLU A CA 1
ATOM 1475 C C . GLU A 1 181 ? 11.491 5.290 11.481 1.00 96.31 181 GLU A C 1
ATOM 1477 O O . GLU A 1 181 ? 10.606 5.617 12.272 1.00 96.31 181 GLU A O 1
ATOM 1482 N N . SER A 1 182 ? 11.391 4.205 10.704 1.00 97.06 182 SER A N 1
ATOM 1483 C CA . SER A 1 182 ? 10.233 3.305 10.644 1.00 97.06 182 SER A CA 1
ATOM 1484 C C . SER A 1 182 ? 10.603 1.845 10.923 1.00 97.06 182 SER A C 1
ATOM 1486 O O . SER A 1 182 ? 9.885 0.939 10.505 1.00 97.06 182 SER A O 1
ATOM 1488 N N . ARG A 1 183 ? 11.718 1.575 11.614 1.00 97.00 183 ARG A N 1
ATOM 1489 C CA . ARG A 1 183 ? 12.099 0.196 11.949 1.00 97.00 183 ARG A CA 1
ATOM 1490 C C . ARG A 1 183 ? 11.056 -0.499 12.841 1.00 97.00 183 ARG A C 1
ATOM 1492 O O . ARG A 1 183 ? 10.456 0.164 13.694 1.00 97.00 183 ARG A O 1
ATOM 1499 N N . PRO A 1 184 ? 10.886 -1.829 12.695 1.00 97.88 184 PRO A N 1
ATOM 1500 C CA . PRO A 1 184 ? 10.058 -2.622 13.593 1.00 97.88 184 PRO A CA 1
ATOM 1501 C C . PRO A 1 184 ? 10.464 -2.450 15.057 1.00 97.88 184 PRO A C 1
ATOM 1503 O O . PRO A 1 184 ? 11.644 -2.556 15.398 1.00 97.88 184 PRO A O 1
ATOM 1506 N N . GLN A 1 185 ? 9.477 -2.209 15.914 1.00 96.88 185 GLN A N 1
ATOM 1507 C CA . GLN A 1 185 ? 9.630 -2.140 17.367 1.00 96.88 185 GLN A CA 1
ATOM 1508 C C . GLN A 1 185 ? 9.108 -3.417 18.041 1.00 96.88 185 GLN A C 1
ATOM 1510 O O . GLN A 1 185 ? 8.618 -4.342 17.386 1.00 96.88 185 GLN A O 1
ATOM 1515 N N . GLU A 1 186 ? 9.251 -3.495 19.364 1.00 94.50 186 GLU A N 1
ATOM 1516 C CA . GLU A 1 186 ? 8.615 -4.550 20.153 1.00 94.50 186 GLU A CA 1
ATOM 1517 C C . GLU A 1 186 ? 7.089 -4.489 19.981 1.00 94.50 186 GLU A C 1
ATOM 1519 O O . GLU A 1 186 ? 6.494 -3.416 20.019 1.00 94.50 186 GLU A O 1
ATOM 1524 N N . GLY A 1 187 ? 6.463 -5.644 19.753 1.00 94.31 187 GLY A N 1
ATOM 1525 C CA . GLY A 1 187 ? 5.028 -5.751 19.471 1.00 94.31 187 GLY A CA 1
ATOM 1526 C C . GLY A 1 187 ? 4.647 -5.622 17.991 1.00 94.31 187 GLY A C 1
ATOM 1527 O O . GLY A 1 187 ? 3.590 -6.126 17.612 1.00 94.31 187 GLY A O 1
ATOM 1528 N N . ASP A 1 188 ? 5.505 -5.045 17.144 1.00 98.31 188 ASP A N 1
ATOM 1529 C CA . ASP A 1 188 ? 5.290 -5.032 15.694 1.00 98.31 188 ASP A CA 1
ATOM 1530 C C . ASP A 1 188 ? 5.509 -6.433 15.085 1.00 98.31 188 ASP A C 1
ATOM 1532 O O . ASP A 1 188 ? 6.253 -7.266 15.613 1.00 98.31 188 ASP A O 1
ATOM 1536 N N . HIS A 1 189 ? 4.921 -6.670 13.913 1.00 98.56 189 HIS A N 1
ATOM 1537 C CA . HIS A 1 189 ? 5.139 -7.882 13.120 1.00 98.56 189 HIS A CA 1
ATOM 1538 C C . HIS A 1 189 ? 5.912 -7.584 11.831 1.00 98.56 189 HIS A C 1
ATOM 1540 O O . HIS A 1 189 ? 5.835 -6.483 11.297 1.00 98.56 189 HIS A O 1
ATOM 1546 N N . VAL A 1 190 ? 6.624 -8.579 11.298 1.00 98.50 190 VAL A N 1
ATOM 1547 C CA . VAL A 1 190 ? 7.269 -8.515 9.976 1.00 98.50 190 VAL A CA 1
ATOM 1548 C C . VAL A 1 190 ? 6.797 -9.722 9.172 1.00 98.50 190 VAL A C 1
ATOM 1550 O O . VAL A 1 190 ? 6.833 -10.836 9.689 1.00 98.50 190 VAL A O 1
ATOM 1553 N N . ILE A 1 191 ? 6.348 -9.515 7.933 1.00 97.50 191 ILE A N 1
ATOM 1554 C CA . ILE A 1 191 ? 5.843 -10.590 7.063 1.00 97.50 191 ILE A CA 1
ATOM 1555 C C . ILE A 1 191 ? 6.637 -10.698 5.758 1.00 97.50 191 ILE A C 1
ATOM 1557 O O . ILE A 1 191 ? 7.293 -9.747 5.340 1.00 97.50 191 ILE A O 1
ATOM 1561 N N . VAL A 1 192 ? 6.577 -11.872 5.122 1.00 95.25 192 VAL A N 1
ATOM 1562 C CA . VAL A 1 192 ? 7.224 -12.171 3.832 1.00 95.25 192 VAL A CA 1
ATOM 1563 C C . VAL A 1 192 ? 6.256 -12.597 2.728 1.00 95.25 192 VAL A C 1
ATOM 1565 O O . VAL A 1 192 ? 6.619 -12.518 1.556 1.00 95.25 192 VAL A O 1
ATOM 1568 N N . THR A 1 193 ? 5.054 -13.064 3.076 1.00 96.00 193 THR A N 1
ATOM 1569 C CA . THR A 1 193 ? 4.054 -13.581 2.127 1.00 96.00 193 THR A CA 1
ATOM 1570 C C . THR A 1 193 ? 2.642 -13.160 2.523 1.00 96.00 193 THR A C 1
ATOM 1572 O O . THR A 1 193 ? 2.342 -12.903 3.696 1.00 96.00 193 THR A O 1
ATOM 1575 N N . GLY A 1 194 ? 1.734 -13.171 1.547 1.00 96.25 194 GLY A N 1
ATOM 1576 C CA . GLY A 1 194 ? 0.304 -13.000 1.790 1.00 96.25 194 GLY A CA 1
ATOM 1577 C C . GLY A 1 194 ? -0.266 -14.084 2.707 1.00 96.25 194 GLY A C 1
ATOM 1578 O O . GLY A 1 194 ? -1.133 -13.808 3.535 1.00 96.25 194 GLY A O 1
ATOM 1579 N N . ASP A 1 195 ? 0.205 -15.327 2.605 1.00 96.75 195 ASP A N 1
ATOM 1580 C CA . ASP A 1 195 ? -0.270 -16.445 3.436 1.00 96.75 195 ASP A CA 1
ATOM 1581 C C . ASP A 1 195 ? 0.146 -16.304 4.903 1.00 96.75 195 ASP A C 1
ATOM 1583 O O . ASP A 1 195 ? -0.638 -16.612 5.806 1.00 96.75 195 ASP A O 1
ATOM 1587 N N . GLN A 1 196 ? 1.357 -15.810 5.166 1.00 97.75 196 GLN A N 1
ATOM 1588 C CA . GLN A 1 196 ? 1.779 -15.425 6.510 1.00 97.75 196 GLN A CA 1
ATOM 1589 C C . GLN A 1 196 ? 0.912 -14.290 7.056 1.00 97.75 196 GLN A C 1
ATOM 1591 O O . GLN A 1 196 ? 0.390 -14.406 8.169 1.00 97.75 196 GLN A O 1
ATOM 1596 N N . LEU A 1 197 ? 0.707 -13.230 6.266 1.00 98.25 197 LEU A N 1
ATOM 1597 C CA . LEU A 1 197 ? -0.140 -12.107 6.662 1.00 98.25 197 LEU A CA 1
ATOM 1598 C C . LEU A 1 197 ? -1.555 -12.586 7.020 1.00 98.25 197 LEU A C 1
ATOM 1600 O O . LEU A 1 197 ? -2.036 -12.310 8.113 1.00 98.25 197 LEU A O 1
ATOM 1604 N N . HIS A 1 198 ? -2.198 -13.387 6.168 1.00 98.44 198 HIS A N 1
ATOM 1605 C CA . HIS A 1 198 ? -3.542 -13.912 6.435 1.00 98.44 198 HIS A CA 1
ATOM 1606 C C . HIS A 1 198 ? -3.623 -14.731 7.729 1.00 98.44 198 HIS A C 1
ATOM 1608 O O . HIS A 1 198 ? -4.589 -14.596 8.481 1.00 98.44 198 HIS A O 1
ATOM 1614 N N . ARG A 1 199 ? -2.609 -15.548 8.041 1.00 98.31 199 ARG A N 1
ATOM 1615 C CA . ARG A 1 199 ? -2.570 -16.308 9.302 1.00 98.31 199 ARG A CA 1
ATOM 1616 C C . ARG A 1 199 ? -2.486 -15.399 10.522 1.00 98.31 199 ARG A C 1
ATOM 1618 O O . ARG A 1 199 ? -3.214 -15.635 11.487 1.00 98.31 199 ARG A O 1
ATOM 1625 N N . LEU A 1 200 ? -1.656 -14.358 10.462 1.00 98.50 200 LEU A N 1
ATOM 1626 C CA . LEU A 1 200 ? -1.565 -13.338 11.505 1.00 98.50 200 LEU A CA 1
ATOM 1627 C C . LEU A 1 200 ? -2.906 -12.607 11.688 1.00 98.50 200 LEU A C 1
ATOM 1629 O O . LEU A 1 200 ? -3.424 -12.552 12.805 1.00 98.50 200 LEU A O 1
ATOM 1633 N N . LEU A 1 201 ? -3.503 -12.116 10.597 1.00 98.75 201 LEU A N 1
ATOM 1634 C CA . LEU A 1 201 ? -4.788 -11.408 10.622 1.00 98.75 201 LEU A CA 1
ATOM 1635 C C . LEU A 1 201 ? -5.907 -12.291 11.187 1.00 98.75 201 LEU A C 1
ATOM 1637 O O . LEU A 1 201 ? -6.649 -11.867 12.070 1.00 98.75 201 LEU A O 1
ATOM 1641 N N . LYS A 1 202 ? -5.983 -13.554 10.747 1.00 98.50 202 LYS A N 1
ATOM 1642 C CA . LYS A 1 202 ? -6.949 -14.542 11.247 1.00 98.50 202 LYS A CA 1
ATOM 1643 C C . LYS A 1 202 ? -6.776 -14.812 12.740 1.00 98.50 202 LYS A C 1
ATOM 1645 O O . LYS A 1 202 ? -7.768 -14.878 13.460 1.00 98.50 202 LYS A O 1
ATOM 1650 N N . HIS A 1 203 ? -5.538 -14.971 13.211 1.00 98.31 203 HIS A N 1
ATOM 1651 C CA . HIS A 1 203 ? -5.255 -15.197 14.628 1.00 98.31 203 HIS A CA 1
ATOM 1652 C C . HIS A 1 203 ? -5.701 -14.011 15.493 1.00 98.31 203 HIS A C 1
ATOM 1654 O O . HIS A 1 203 ? -6.310 -14.215 16.542 1.00 98.31 203 HIS A O 1
ATOM 1660 N N . LYS A 1 204 ? -5.444 -12.784 15.027 1.00 97.75 204 LYS A N 1
ATOM 1661 C CA . LYS A 1 204 ? -5.828 -11.549 15.720 1.00 97.75 204 LYS A CA 1
ATOM 1662 C C . LYS A 1 204 ? -7.276 -11.105 15.479 1.00 97.75 204 LYS A C 1
ATOM 1664 O O . LYS A 1 204 ? -7.719 -10.178 16.139 1.00 97.75 204 LYS A O 1
ATOM 1669 N N . LYS A 1 205 ? -8.022 -11.780 14.593 1.00 98.00 205 LYS A N 1
ATOM 1670 C CA . LYS A 1 205 ? -9.389 -11.410 14.163 1.00 98.00 205 LYS A CA 1
ATOM 1671 C C . LYS A 1 205 ? -9.478 -10.003 13.546 1.00 98.00 205 LYS A C 1
ATOM 1673 O O . LYS A 1 205 ? -10.498 -9.327 13.680 1.00 98.00 205 LYS A O 1
ATOM 1678 N N . ILE A 1 206 ? -8.414 -9.602 12.854 1.00 98.5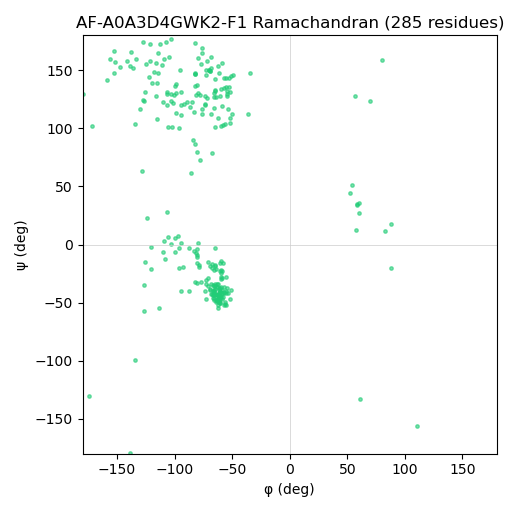6 206 ILE A N 1
ATOM 1679 C CA . ILE A 1 206 ? -8.316 -8.331 12.132 1.00 98.56 206 ILE A CA 1
ATOM 1680 C C . ILE A 1 206 ? -9.029 -8.452 10.790 1.00 98.56 206 ILE A C 1
ATOM 1682 O O . ILE A 1 206 ? -8.876 -9.464 10.102 1.00 98.56 206 ILE A O 1
ATOM 1686 N N . LEU A 1 207 ? -9.790 -7.419 10.433 1.00 98.38 207 LEU A N 1
ATOM 1687 C CA . LEU A 1 207 ? -10.633 -7.360 9.241 1.00 98.38 207 LEU A CA 1
ATOM 1688 C C . LEU A 1 207 ? -10.343 -6.123 8.372 1.00 98.38 207 LEU A C 1
ATOM 1690 O O . LEU A 1 207 ? -10.386 -6.244 7.149 1.00 98.38 207 LEU A O 1
ATOM 1694 N N . GLN A 1 208 ? -9.999 -4.976 8.977 1.00 98.69 208 GLN A N 1
ATOM 1695 C CA . GLN A 1 208 ? -9.707 -3.726 8.261 1.00 98.69 208 GLN A CA 1
ATOM 1696 C C . GLN A 1 208 ? -8.199 -3.458 8.186 1.00 98.69 208 GLN A C 1
ATOM 1698 O O . GLN A 1 208 ? -7.504 -3.382 9.203 1.00 98.69 208 GLN A O 1
ATOM 1703 N N . LEU A 1 209 ? -7.687 -3.304 6.966 1.00 98.88 209 LEU A N 1
ATOM 1704 C CA . LEU A 1 209 ? -6.260 -3.202 6.674 1.00 98.88 209 LEU A CA 1
ATOM 1705 C C . LEU A 1 209 ? -5.928 -1.816 6.113 1.00 98.88 209 LEU A C 1
ATOM 1707 O O . LEU A 1 209 ? -6.246 -1.515 4.962 1.00 98.88 209 LEU A O 1
ATOM 1711 N N . PHE A 1 210 ? -5.251 -0.987 6.904 1.00 98.94 210 PHE A N 1
ATOM 1712 C CA . PHE A 1 210 ? -4.744 0.308 6.461 1.00 98.94 210 PHE A CA 1
ATOM 1713 C C . PHE A 1 210 ? -3.363 0.138 5.830 1.00 98.94 210 PHE A C 1
ATOM 1715 O O . PHE A 1 210 ? -2.425 -0.286 6.497 1.00 98.94 210 PHE A O 1
ATOM 1722 N N . TYR A 1 211 ? -3.224 0.475 4.553 1.00 98.94 211 TYR A N 1
ATOM 1723 C CA . TYR A 1 211 ? -1.976 0.365 3.805 1.00 98.94 211 TYR A CA 1
ATOM 1724 C C . TYR A 1 211 ? -1.275 1.720 3.696 1.00 98.94 211 TYR A C 1
ATOM 1726 O O . TYR A 1 211 ? -1.861 2.706 3.249 1.00 98.94 211 TYR A O 1
ATOM 1734 N N . ALA A 1 212 ? 0.002 1.740 4.062 1.00 98.88 212 ALA A N 1
ATOM 1735 C CA . ALA A 1 212 ? 0.932 2.849 3.886 1.00 98.88 212 ALA A CA 1
ATOM 1736 C C . ALA A 1 212 ? 2.260 2.319 3.319 1.00 98.88 212 ALA A C 1
ATOM 1738 O O . ALA A 1 212 ? 2.564 1.132 3.437 1.00 98.88 212 ALA A O 1
ATOM 1739 N N . GLY A 1 213 ? 3.067 3.187 2.710 1.00 98.56 213 GLY A N 1
ATOM 1740 C CA . GLY A 1 213 ? 4.347 2.815 2.102 1.00 98.56 213 GLY A CA 1
ATOM 1741 C C . GLY A 1 213 ? 4.332 2.890 0.577 1.00 98.56 213 GLY A C 1
ATOM 1742 O O . GLY A 1 213 ? 3.563 3.665 0.009 1.00 98.56 213 GLY A O 1
ATOM 1743 N N . PHE A 1 214 ? 5.209 2.149 -0.105 1.00 98.56 214 PHE A N 1
ATOM 1744 C CA . PHE A 1 214 ? 5.562 2.438 -1.498 1.00 98.56 214 PHE A CA 1
ATOM 1745 C C . PHE A 1 214 ? 5.682 1.197 -2.393 1.00 98.56 214 PHE A C 1
ATOM 1747 O O . PHE A 1 214 ? 5.987 0.104 -1.940 1.00 98.56 214 PHE A O 1
ATOM 1754 N N . ALA A 1 215 ? 5.471 1.303 -3.703 1.00 98.31 215 ALA A N 1
ATOM 1755 C CA . ALA A 1 215 ? 4.858 2.428 -4.411 1.00 98.31 215 ALA A CA 1
ATOM 1756 C C . ALA A 1 215 ? 3.355 2.179 -4.635 1.00 98.31 215 ALA A C 1
ATOM 1758 O O . ALA A 1 215 ? 2.939 1.027 -4.802 1.00 98.31 215 ALA A O 1
ATOM 1759 N N . ALA A 1 216 ? 2.561 3.252 -4.686 1.00 98.31 216 ALA A N 1
ATOM 1760 C CA . ALA A 1 216 ? 1.102 3.205 -4.839 1.00 98.31 216 ALA A CA 1
ATOM 1761 C C . ALA A 1 216 ? 0.637 2.495 -6.126 1.00 98.31 216 ALA A C 1
ATOM 1763 O O . ALA A 1 216 ? -0.422 1.883 -6.141 1.00 98.31 216 ALA A O 1
ATOM 1764 N N . ASN A 1 217 ? 1.443 2.531 -7.192 1.00 98.19 217 ASN A N 1
ATOM 1765 C CA . ASN A 1 217 ? 1.173 1.883 -8.482 1.00 98.19 217 ASN A CA 1
ATOM 1766 C C . ASN A 1 217 ? 1.910 0.541 -8.672 1.00 98.19 217 ASN A C 1
ATOM 1768 O O . ASN A 1 217 ? 1.886 -0.022 -9.765 1.00 98.19 217 ASN A O 1
ATOM 1772 N N . MET A 1 218 ? 2.602 0.038 -7.643 1.00 97.75 218 MET A N 1
ATOM 1773 C CA . MET A 1 218 ? 3.413 -1.183 -7.725 1.00 97.75 218 MET A CA 1
ATOM 1774 C C . MET A 1 218 ? 3.168 -2.093 -6.515 1.00 97.75 218 MET A C 1
ATOM 1776 O O . MET A 1 218 ? 2.199 -2.846 -6.484 1.00 97.75 218 MET A O 1
ATOM 1780 N N . CYS A 1 219 ? 4.046 -2.059 -5.511 1.00 97.56 219 CYS A N 1
ATOM 1781 C CA . CYS A 1 219 ? 4.043 -3.048 -4.439 1.00 97.56 219 CYS A CA 1
ATOM 1782 C C . CYS A 1 219 ? 2.784 -2.993 -3.567 1.00 97.56 219 CYS A C 1
ATOM 1784 O O . CYS A 1 219 ? 2.263 -4.048 -3.209 1.00 97.56 219 CYS A O 1
ATOM 1786 N N . VAL A 1 220 ? 2.288 -1.792 -3.252 1.00 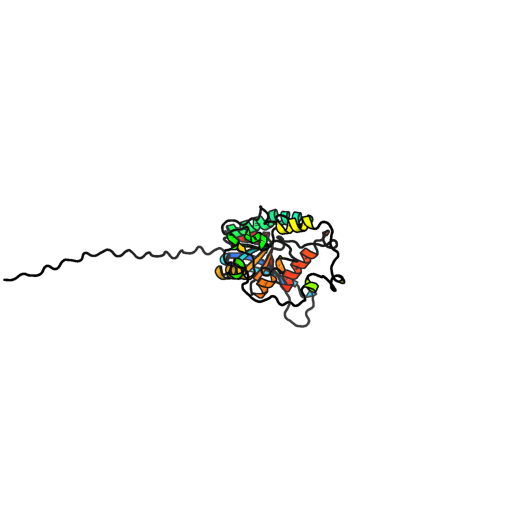98.56 220 VAL A N 1
ATOM 1787 C CA . VAL A 1 220 ? 1.117 -1.602 -2.382 1.00 98.56 220 VAL A CA 1
ATOM 1788 C C . VAL A 1 220 ? -0.111 -2.370 -2.907 1.00 98.56 220 VAL A C 1
ATOM 1790 O O . VAL A 1 220 ? -0.666 -3.168 -2.148 1.00 98.56 220 VAL A O 1
ATOM 1793 N N . PRO A 1 221 ? -0.516 -2.233 -4.185 1.00 98.12 221 PRO A N 1
ATOM 1794 C CA . PRO A 1 221 ? -1.633 -3.007 -4.727 1.00 98.12 221 PRO A CA 1
ATOM 1795 C C . PRO A 1 221 ? -1.284 -4.447 -5.141 1.00 98.12 221 PRO A C 1
ATOM 1797 O O . PRO A 1 221 ? -2.156 -5.308 -5.022 1.00 98.12 221 PRO A O 1
ATOM 1800 N N . PHE A 1 222 ? -0.065 -4.723 -5.637 1.00 97.75 222 PHE A N 1
ATOM 1801 C CA . PHE A 1 222 ? 0.222 -5.950 -6.409 1.00 97.75 222 PHE A CA 1
ATOM 1802 C C . PHE A 1 222 ? 1.114 -6.999 -5.737 1.00 97.75 222 PHE A C 1
ATOM 1804 O O . PHE A 1 222 ? 1.279 -8.085 -6.297 1.00 97.75 222 PHE A O 1
ATOM 1811 N N . ARG A 1 223 ? 1.703 -6.735 -4.563 1.00 96.31 223 ARG A N 1
ATOM 1812 C CA . ARG A 1 223 ? 2.320 -7.827 -3.787 1.00 96.31 223 ARG A CA 1
ATOM 1813 C C . ARG A 1 223 ? 1.261 -8.886 -3.466 1.00 96.31 223 ARG A C 1
ATOM 1815 O O . ARG A 1 223 ? 0.074 -8.584 -3.383 1.00 96.31 223 ARG A O 1
ATOM 1822 N N . ASP A 1 224 ? 1.683 -10.121 -3.224 1.00 96.00 224 ASP A N 1
ATOM 1823 C CA . ASP A 1 224 ? 0.778 -11.181 -2.757 1.00 96.00 224 ASP A CA 1
ATOM 1824 C C . ASP A 1 224 ? 0.184 -10.875 -1.365 1.00 96.00 224 ASP A C 1
ATOM 1826 O O . ASP A 1 224 ? -0.871 -11.394 -1.009 1.00 96.00 224 ASP A O 1
ATOM 1830 N N . TYR A 1 225 ? 0.842 -10.000 -0.599 1.00 97.25 225 TYR A N 1
ATOM 1831 C CA . TYR A 1 225 ? 0.337 -9.358 0.620 1.00 97.25 225 TYR A CA 1
ATOM 1832 C C . TYR A 1 225 ? -0.241 -7.940 0.397 1.00 97.25 225 TYR A C 1
ATOM 1834 O O . TYR A 1 225 ? -0.538 -7.229 1.359 1.00 97.25 225 TYR A O 1
ATOM 1842 N N . GLY A 1 226 ? -0.371 -7.503 -0.857 1.00 98.19 226 GLY A N 1
ATOM 1843 C CA . GLY A 1 226 ? -0.873 -6.188 -1.257 1.00 98.19 226 GLY A CA 1
ATOM 1844 C C . GLY A 1 226 ? -2.400 -6.096 -1.286 1.00 98.19 226 GLY A C 1
ATOM 1845 O O . GLY A 1 226 ? -3.113 -7.089 -1.133 1.00 98.19 226 GLY A O 1
ATOM 1846 N N . MET A 1 227 ? -2.911 -4.885 -1.506 1.00 98.75 227 MET A N 1
ATOM 1847 C CA . MET A 1 227 ? -4.337 -4.577 -1.352 1.00 98.75 227 MET A CA 1
ATOM 1848 C C . MET A 1 227 ? -5.255 -5.454 -2.212 1.00 98.75 227 MET A C 1
ATOM 1850 O O . MET A 1 227 ? -6.281 -5.917 -1.718 1.00 98.75 227 MET A O 1
ATOM 1854 N N . ARG A 1 228 ? -4.899 -5.732 -3.474 1.00 98.62 228 ARG A N 1
ATOM 1855 C CA . ARG A 1 228 ? -5.752 -6.539 -4.365 1.00 98.62 228 ARG A CA 1
ATOM 1856 C C . ARG A 1 228 ? -5.870 -7.978 -3.870 1.00 98.62 228 ARG A C 1
ATOM 1858 O O . ARG A 1 228 ? -6.974 -8.478 -3.696 1.00 98.62 228 ARG A O 1
ATOM 1865 N N . ALA A 1 229 ? -4.741 -8.598 -3.528 1.00 98.31 229 ALA A N 1
ATOM 1866 C CA . ALA A 1 229 ? -4.713 -9.970 -3.029 1.00 98.31 229 ALA A CA 1
ATOM 1867 C C . ALA A 1 229 ? -5.474 -10.143 -1.701 1.00 98.31 229 ALA A C 1
ATOM 1869 O O . ALA A 1 229 ? -6.063 -11.197 -1.461 1.00 98.31 229 ALA A O 1
ATOM 1870 N N . LEU A 1 230 ? -5.468 -9.130 -0.826 1.00 98.62 230 LEU A N 1
ATOM 1871 C CA . LEU A 1 230 ? -6.200 -9.181 0.445 1.00 98.62 230 LEU A CA 1
ATOM 1872 C C . LEU A 1 230 ? -7.684 -8.831 0.269 1.00 98.62 230 LEU A C 1
ATOM 1874 O O . LEU A 1 230 ? -8.525 -9.436 0.932 1.00 98.62 230 LEU A O 1
ATOM 1878 N N . THR A 1 231 ? -8.025 -7.960 -0.679 1.00 98.50 231 THR A N 1
ATOM 1879 C CA . THR A 1 231 ? -9.423 -7.725 -1.077 1.00 98.50 231 THR A CA 1
ATOM 1880 C C . THR A 1 231 ? -10.046 -8.998 -1.653 1.00 98.50 231 THR A C 1
ATOM 1882 O O . THR A 1 231 ? -11.134 -9.386 -1.237 1.00 98.50 231 THR A O 1
ATOM 1885 N N . ASP A 1 232 ? -9.325 -9.728 -2.511 1.00 98.25 232 ASP A N 1
ATOM 1886 C CA . ASP A 1 232 ? -9.774 -11.020 -3.062 1.00 98.25 232 ASP A CA 1
ATOM 1887 C C . ASP A 1 232 ? -10.010 -12.082 -1.972 1.00 98.25 232 ASP A C 1
ATOM 1889 O O . ASP A 1 232 ? -10.770 -13.034 -2.159 1.00 98.25 232 ASP A O 1
ATOM 1893 N N . ARG A 1 233 ? -9.371 -11.920 -0.807 1.00 98.12 233 ARG A N 1
ATOM 1894 C CA . ARG A 1 233 ? -9.568 -12.765 0.382 1.00 98.12 233 ARG A CA 1
ATOM 1895 C C . ARG A 1 233 ? -10.709 -12.289 1.287 1.00 98.12 233 ARG A C 1
ATOM 1897 O O . ARG A 1 233 ? -10.996 -12.962 2.275 1.00 98.12 233 ARG A O 1
ATOM 1904 N N . GLY A 1 234 ? -11.355 -11.170 0.962 1.00 98.19 234 GLY A N 1
ATOM 1905 C CA . GLY A 1 234 ? -12.493 -10.611 1.692 1.00 98.19 234 GLY A CA 1
ATOM 1906 C C . GLY A 1 234 ? -12.133 -9.666 2.840 1.00 98.19 234 GLY A C 1
ATOM 1907 O O . GLY A 1 234 ? -12.974 -9.451 3.708 1.00 98.19 234 GLY A O 1
ATOM 1908 N N . TYR A 1 235 ? -10.909 -9.128 2.881 1.00 98.81 235 TYR A N 1
ATOM 1909 C CA . TYR A 1 235 ? -10.553 -8.060 3.821 1.00 98.81 235 TYR A CA 1
ATOM 1910 C C . TYR A 1 235 ? -10.986 -6.693 3.295 1.00 98.81 235 TYR A C 1
ATOM 1912 O O . TYR A 1 235 ? -10.892 -6.433 2.095 1.00 98.81 235 TYR A O 1
ATOM 1920 N N . ASP A 1 236 ? -11.354 -5.788 4.200 1.00 98.69 236 ASP A N 1
ATOM 1921 C CA . ASP A 1 236 ? -11.495 -4.376 3.854 1.00 98.69 236 ASP A CA 1
ATOM 1922 C C . ASP A 1 236 ? -10.098 -3.766 3.742 1.00 98.69 236 ASP A C 1
ATOM 1924 O O . ASP A 1 236 ? -9.354 -3.713 4.726 1.00 98.69 236 ASP A O 1
ATOM 1928 N N . THR A 1 237 ? -9.721 -3.304 2.550 1.00 98.75 237 THR A N 1
ATOM 1929 C CA . THR A 1 237 ? -8.429 -2.644 2.332 1.00 98.75 237 THR A CA 1
ATOM 1930 C C . THR A 1 237 ? -8.611 -1.142 2.149 1.00 98.75 237 THR A C 1
ATOM 1932 O O . THR A 1 237 ? -9.474 -0.678 1.401 1.00 98.75 237 THR A O 1
ATOM 1935 N N . ILE A 1 238 ? -7.807 -0.367 2.878 1.00 98.88 238 ILE A N 1
ATOM 1936 C CA . ILE A 1 238 ? -7.900 1.088 2.938 1.00 98.88 238 ILE A CA 1
ATOM 1937 C C . ILE A 1 238 ? -6.517 1.676 2.686 1.00 98.88 238 ILE A C 1
ATOM 1939 O O . ILE A 1 238 ? -5.599 1.480 3.478 1.00 98.88 238 ILE A O 1
ATOM 1943 N N . LEU A 1 239 ? -6.350 2.431 1.605 1.00 98.94 239 LEU A N 1
ATOM 1944 C CA . LEU A 1 239 ? -5.114 3.166 1.358 1.00 98.94 239 LEU A CA 1
ATOM 1945 C C . LEU A 1 239 ? -5.066 4.428 2.224 1.00 98.94 239 LEU A C 1
ATOM 1947 O O . LEU A 1 239 ? -5.975 5.259 2.187 1.00 98.94 239 LEU A O 1
ATOM 1951 N N . VAL A 1 240 ? -3.974 4.621 2.957 1.00 98.94 240 VAL A N 1
ATOM 1952 C CA . VAL A 1 240 ? -3.677 5.900 3.605 1.00 98.94 240 VAL A CA 1
ATOM 1953 C C . VAL A 1 240 ? -2.997 6.790 2.568 1.00 98.94 240 VAL A C 1
ATOM 1955 O O . VAL A 1 240 ? -1.785 6.735 2.364 1.00 98.94 240 VAL A O 1
ATOM 1958 N N . ARG A 1 241 ? -3.804 7.551 1.828 1.00 98.69 241 ARG A N 1
ATOM 1959 C CA . ARG A 1 241 ? -3.415 8.143 0.533 1.00 98.69 241 ARG A CA 1
ATOM 1960 C C . ARG A 1 241 ? -2.330 9.221 0.610 1.00 98.69 241 ARG A C 1
ATOM 1962 O O . ARG A 1 241 ? -1.688 9.489 -0.395 1.00 98.69 241 ARG A O 1
ATOM 1969 N N . ASP A 1 242 ? -2.121 9.832 1.773 1.00 98.75 242 ASP A N 1
ATOM 1970 C CA . ASP A 1 242 ? -1.031 10.781 2.040 1.00 98.75 242 ASP A CA 1
ATOM 1971 C C . ASP A 1 242 ? 0.212 10.119 2.671 1.00 98.75 242 ASP A C 1
ATOM 1973 O O . ASP A 1 242 ? 1.209 10.787 2.928 1.00 98.75 242 ASP A O 1
ATOM 1977 N N . CYS A 1 243 ? 0.177 8.798 2.870 1.00 98.88 243 CYS A N 1
ATOM 1978 C CA . CYS A 1 243 ? 1.281 7.959 3.338 1.00 98.88 243 CYS A CA 1
ATOM 1979 C C . CYS A 1 243 ? 1.870 7.089 2.211 1.00 98.88 243 CYS A C 1
ATOM 1981 O O . CYS A 1 243 ? 2.374 5.992 2.462 1.00 98.88 243 CYS A O 1
ATOM 1983 N N . THR A 1 244 ? 1.777 7.538 0.958 1.00 98.75 244 THR A N 1
ATOM 1984 C CA . THR A 1 244 ? 2.285 6.807 -0.209 1.00 98.75 244 THR A CA 1
ATOM 1985 C C . THR A 1 244 ? 2.656 7.752 -1.353 1.00 98.75 244 THR A C 1
ATOM 1987 O O . THR A 1 244 ? 2.295 8.925 -1.356 1.00 98.75 244 THR A O 1
ATOM 1990 N N . SER A 1 245 ? 3.375 7.231 -2.344 1.00 98.56 245 SER A N 1
ATOM 1991 C CA . SER A 1 245 ? 3.499 7.829 -3.675 1.00 98.56 245 SER A CA 1
ATOM 1992 C C . SER A 1 245 ? 3.750 6.737 -4.714 1.00 98.56 245 SER A C 1
ATOM 1994 O O . SER A 1 245 ? 4.227 5.646 -4.381 1.00 98.56 245 SER A O 1
ATOM 1996 N N . ALA A 1 246 ? 3.423 7.009 -5.972 1.00 98.44 246 ALA A N 1
ATOM 1997 C CA . ALA A 1 246 ? 3.804 6.169 -7.097 1.00 98.44 246 ALA A CA 1
ATOM 1998 C C . ALA A 1 246 ? 5.287 6.366 -7.468 1.00 98.44 246 ALA A C 1
ATOM 2000 O O . ALA A 1 246 ? 5.943 7.341 -7.072 1.00 98.44 246 ALA A O 1
ATOM 2001 N N . ILE A 1 247 ? 5.810 5.432 -8.266 1.00 98.31 247 ILE A N 1
ATOM 2002 C CA . ILE A 1 247 ? 6.938 5.739 -9.147 1.00 98.31 247 ILE A CA 1
ATOM 2003 C C . ILE A 1 247 ? 6.363 6.522 -10.321 1.00 98.31 247 ILE A C 1
ATOM 2005 O O . ILE A 1 247 ? 5.583 5.972 -11.100 1.00 98.31 247 ILE A O 1
ATOM 2009 N N . GLU A 1 248 ? 6.732 7.797 -10.389 1.00 98.38 248 GLU A N 1
ATOM 2010 C CA . GLU A 1 248 ? 6.365 8.696 -11.480 1.00 98.38 248 GLU A CA 1
ATOM 2011 C C . GLU A 1 248 ? 7.267 8.472 -12.698 1.00 98.38 248 GLU A C 1
ATOM 2013 O O . GLU A 1 248 ? 8.369 7.922 -12.581 1.00 98.38 248 GLU A O 1
ATOM 2018 N N . VAL A 1 249 ? 6.795 8.914 -13.860 1.00 97.81 249 VAL A N 1
ATOM 2019 C CA . VAL A 1 249 ? 7.572 8.975 -15.105 1.00 97.81 249 VAL A CA 1
ATOM 2020 C C . VAL A 1 249 ? 7.790 10.432 -15.499 1.00 97.81 249 VAL A C 1
ATOM 2022 O O . VAL A 1 249 ? 7.232 11.320 -14.866 1.00 97.81 249 VAL A O 1
ATOM 2025 N N . GLU A 1 250 ? 8.611 10.683 -16.518 1.00 97.56 250 GLU A N 1
ATOM 2026 C CA . GLU A 1 250 ? 8.961 12.046 -16.943 1.00 97.56 250 GLU A CA 1
ATOM 2027 C C . GLU A 1 250 ? 7.723 12.927 -17.181 1.00 97.56 250 GLU A C 1
ATOM 2029 O O . GLU A 1 250 ? 7.631 13.993 -16.585 1.00 97.56 250 GLU A O 1
ATOM 2034 N N . ASP A 1 251 ? 6.717 12.413 -17.893 1.00 97.44 251 ASP A N 1
ATOM 2035 C CA . ASP A 1 251 ? 5.468 13.136 -18.178 1.00 97.44 251 ASP A CA 1
ATOM 2036 C C . ASP A 1 251 ? 4.571 13.402 -16.954 1.00 97.44 251 ASP A C 1
ATOM 2038 O O . ASP A 1 251 ? 3.647 14.205 -17.036 1.00 97.44 251 ASP A O 1
ATOM 2042 N N . THR A 1 252 ? 4.776 12.703 -15.832 1.00 97.81 252 THR A N 1
ATOM 2043 C CA . THR A 1 252 ? 3.885 12.771 -14.655 1.00 97.81 252 THR A CA 1
ATOM 2044 C C . THR A 1 252 ? 4.590 13.232 -13.386 1.00 97.81 252 THR A C 1
ATOM 2046 O O . THR A 1 252 ? 3.953 13.340 -12.338 1.00 97.81 252 THR A O 1
ATOM 2049 N N . PHE A 1 253 ? 5.903 13.469 -13.449 1.00 96.50 253 PHE A N 1
ATOM 2050 C CA . PHE A 1 253 ? 6.730 13.711 -12.271 1.00 96.50 253 PHE A CA 1
ATOM 2051 C C . PHE A 1 253 ? 6.364 15.004 -11.544 1.00 96.50 253 PHE A C 1
ATOM 2053 O O . PHE A 1 253 ? 6.319 14.999 -10.314 1.00 96.50 253 PHE A O 1
ATOM 2060 N N . ASP A 1 254 ? 6.080 16.070 -12.290 1.00 96.38 254 ASP A N 1
ATOM 2061 C CA . ASP A 1 254 ? 5.807 17.387 -11.715 1.00 96.38 254 ASP A CA 1
ATOM 2062 C C . ASP A 1 254 ? 4.421 17.449 -11.049 1.00 96.38 254 ASP A C 1
ATOM 2064 O O . ASP A 1 254 ? 4.283 17.991 -9.951 1.00 96.38 254 ASP A O 1
ATOM 2068 N N . ASP A 1 255 ? 3.414 16.825 -11.668 1.00 97.06 255 ASP A N 1
ATOM 2069 C CA . ASP A 1 255 ? 2.012 16.888 -11.225 1.00 97.06 255 ASP A CA 1
ATOM 2070 C C . ASP A 1 255 ? 1.552 15.664 -10.411 1.00 97.06 255 ASP A C 1
ATOM 2072 O O . ASP A 1 255 ? 0.460 15.661 -9.839 1.00 97.06 255 ASP A O 1
ATOM 2076 N N . PHE A 1 256 ? 2.395 14.631 -10.301 1.00 97.88 256 PHE A N 1
ATOM 2077 C CA . PHE A 1 256 ? 2.117 13.386 -9.574 1.00 97.88 256 PHE A CA 1
ATOM 2078 C C . PHE A 1 256 ? 0.903 12.607 -10.095 1.00 97.88 256 PHE A C 1
ATOM 2080 O O . PHE A 1 256 ? 0.159 11.975 -9.329 1.00 97.88 256 PHE A O 1
ATOM 2087 N N . ASP A 1 257 ? 0.702 12.627 -11.410 1.00 98.50 257 ASP A N 1
ATOM 2088 C CA . ASP A 1 257 ? -0.476 12.026 -12.028 1.00 98.50 257 ASP A CA 1
ATOM 2089 C C . ASP A 1 257 ? -0.548 10.507 -11.827 1.00 98.50 257 ASP A C 1
ATOM 2091 O O . ASP A 1 257 ? -1.647 9.982 -11.631 1.00 98.50 257 ASP A O 1
ATOM 2095 N N . LEU A 1 258 ? 0.573 9.769 -11.784 1.00 98.50 258 LEU A N 1
ATOM 2096 C CA . LEU A 1 258 ? 0.502 8.330 -11.485 1.00 98.50 258 LEU A CA 1
ATOM 2097 C C . LEU A 1 258 ? 0.136 8.072 -10.026 1.00 98.50 258 LEU A C 1
ATOM 2099 O O . LEU A 1 258 ? -0.605 7.126 -9.751 1.00 98.50 258 LEU A O 1
ATOM 2103 N N . THR A 1 259 ? 0.598 8.904 -9.092 1.00 98.69 259 THR A N 1
ATOM 2104 C CA . THR A 1 259 ? 0.163 8.831 -7.691 1.00 98.69 259 THR A CA 1
ATOM 2105 C C . THR A 1 259 ? -1.337 9.092 -7.585 1.00 98.69 259 THR A C 1
ATOM 2107 O O . THR A 1 259 ? -2.057 8.301 -6.970 1.00 98.69 259 THR A O 1
ATOM 2110 N N . ARG A 1 260 ? -1.832 10.152 -8.233 1.00 98.56 260 ARG A N 1
ATOM 2111 C CA . ARG A 1 260 ? -3.262 10.479 -8.274 1.00 98.56 260 ARG A CA 1
ATOM 2112 C C . ARG A 1 260 ? -4.081 9.337 -8.882 1.00 98.56 260 ARG A C 1
ATOM 2114 O O . ARG A 1 260 ? -5.085 8.931 -8.298 1.00 98.56 260 ARG A O 1
ATOM 2121 N N . ASN A 1 261 ? -3.641 8.791 -10.012 1.00 98.50 261 ASN A N 1
ATOM 2122 C CA . ASN A 1 261 ? -4.332 7.702 -10.699 1.00 98.50 261 ASN A CA 1
ATOM 2123 C C . ASN A 1 261 ? -4.331 6.407 -9.883 1.00 98.50 261 ASN A C 1
ATOM 2125 O O . ASN A 1 261 ? -5.341 5.713 -9.871 1.00 98.50 261 ASN A O 1
ATOM 2129 N N . ALA A 1 262 ? -3.259 6.100 -9.148 1.00 98.56 262 ALA A N 1
ATOM 2130 C CA . ALA A 1 262 ? -3.219 4.944 -8.251 1.00 98.56 262 ALA A CA 1
ATOM 2131 C C . ALA A 1 262 ? -4.211 5.068 -7.079 1.00 98.56 262 ALA A C 1
ATOM 2133 O O . ALA A 1 262 ? -4.825 4.078 -6.670 1.00 98.56 262 ALA A O 1
ATOM 2134 N N . ILE A 1 263 ? -4.410 6.283 -6.554 1.00 98.75 263 ILE A N 1
ATOM 2135 C CA . ILE A 1 263 ? -5.430 6.549 -5.529 1.00 98.75 263 ILE A CA 1
ATOM 2136 C C . ILE A 1 263 ? -6.832 6.359 -6.122 1.00 98.75 263 ILE A C 1
ATOM 2138 O O . ILE A 1 263 ? -7.650 5.671 -5.514 1.00 98.75 263 ILE A O 1
ATOM 2142 N N . ILE A 1 264 ? -7.096 6.902 -7.316 1.00 98.56 264 ILE A N 1
ATOM 2143 C CA . ILE A 1 264 ? -8.382 6.725 -8.013 1.00 98.56 264 ILE A CA 1
ATOM 2144 C C . ILE A 1 264 ? -8.644 5.243 -8.300 1.00 98.56 264 ILE A C 1
ATOM 2146 O O . ILE A 1 264 ? -9.726 4.753 -8.001 1.00 98.56 264 ILE A O 1
ATOM 2150 N N . ASP A 1 265 ? -7.660 4.515 -8.829 1.00 98.50 265 ASP A N 1
ATOM 2151 C CA . ASP A 1 265 ? -7.749 3.075 -9.097 1.00 98.50 265 ASP A CA 1
ATOM 2152 C C . ASP A 1 265 ? -8.087 2.282 -7.829 1.00 98.50 265 ASP A C 1
ATOM 2154 O O . ASP A 1 265 ? -8.938 1.390 -7.860 1.00 98.50 265 ASP A O 1
ATOM 2158 N N . THR A 1 266 ? -7.478 2.654 -6.700 1.00 98.56 266 THR A N 1
ATOM 2159 C CA . THR A 1 266 ? -7.792 2.063 -5.397 1.00 98.56 266 THR A CA 1
ATOM 2160 C C . THR A 1 266 ? -9.241 2.330 -5.000 1.00 98.56 266 THR A C 1
ATOM 2162 O O . THR A 1 266 ? -9.974 1.382 -4.724 1.00 98.56 266 THR A O 1
ATOM 2165 N N . GLU A 1 267 ? -9.658 3.600 -4.995 1.00 98.62 267 GLU A N 1
ATOM 2166 C CA . GLU A 1 267 ? -11.002 4.041 -4.592 1.00 98.62 267 GLU A CA 1
ATOM 2167 C C . GLU A 1 267 ? -12.106 3.531 -5.536 1.00 98.62 267 GLU A C 1
ATOM 2169 O O . GLU A 1 267 ? -13.272 3.484 -5.146 1.00 98.62 267 GLU A O 1
ATOM 2174 N N . LEU A 1 268 ? -11.756 3.182 -6.777 1.00 98.00 268 LEU A N 1
ATOM 2175 C CA . LEU A 1 268 ? -12.678 2.703 -7.804 1.00 98.00 268 LEU A CA 1
ATOM 2176 C C . LEU A 1 268 ? -12.767 1.176 -7.872 1.00 98.00 268 LEU A C 1
ATOM 2178 O O . LEU A 1 268 ? -13.854 0.652 -8.099 1.00 98.00 268 LEU A O 1
ATOM 2182 N N . THR A 1 269 ? -11.644 0.460 -7.739 1.00 96.38 269 THR A N 1
ATOM 2183 C CA . THR A 1 269 ? -11.577 -0.973 -8.092 1.00 96.38 269 THR A CA 1
ATOM 2184 C C . THR A 1 269 ? -11.078 -1.893 -6.987 1.00 96.38 269 THR A C 1
ATOM 2186 O O . THR A 1 269 ? -11.233 -3.107 -7.116 1.00 96.38 269 THR A O 1
ATOM 2189 N N . VAL A 1 270 ? -10.462 -1.358 -5.930 1.00 96.81 270 VAL A N 1
ATOM 2190 C CA . VAL A 1 270 ? -9.798 -2.177 -4.903 1.00 96.81 270 VAL A CA 1
ATOM 2191 C C . VAL A 1 270 ? -10.508 -2.071 -3.565 1.00 96.81 270 VAL A C 1
ATOM 2193 O O . VAL A 1 270 ? -10.883 -3.080 -2.986 1.00 96.81 270 VAL A O 1
ATOM 2196 N N . GLY A 1 271 ? -10.704 -0.862 -3.061 1.00 97.00 271 GLY A N 1
ATOM 2197 C CA . GLY A 1 271 ? -11.222 -0.667 -1.719 1.00 97.00 271 GLY A CA 1
ATOM 2198 C C . GLY A 1 271 ? -11.472 0.801 -1.444 1.00 97.00 271 GLY A C 1
ATOM 2199 O O . GLY A 1 271 ? -12.109 1.496 -2.232 1.00 97.00 271 GLY A O 1
ATOM 2200 N N . TYR A 1 272 ? -10.965 1.268 -0.311 1.00 98.75 272 TYR A N 1
ATOM 2201 C CA . TYR A 1 272 ? -11.228 2.612 0.184 1.00 98.75 272 TYR A CA 1
ATOM 2202 C C . TYR A 1 272 ? -9.935 3.405 0.356 1.00 98.75 272 TYR A C 1
ATOM 2204 O O . TYR A 1 272 ? -8.829 2.867 0.281 1.00 98.75 272 TYR A O 1
ATOM 2212 N N . SER A 1 273 ? -10.062 4.696 0.656 1.00 98.88 273 SER A N 1
ATOM 2213 C CA . SER A 1 273 ? -8.936 5.499 1.126 1.00 98.88 273 SER A CA 1
ATOM 2214 C C . SER A 1 273 ? -9.293 6.407 2.307 1.00 98.88 273 SER A C 1
ATOM 2216 O O . SER A 1 273 ? -10.422 6.882 2.439 1.00 98.88 273 SER A O 1
ATOM 2218 N N . THR A 1 274 ? -8.302 6.714 3.141 1.00 98.88 274 THR A N 1
ATOM 2219 C CA . THR A 1 274 ? -8.369 7.711 4.228 1.00 98.88 274 THR A CA 1
ATOM 2220 C C . THR A 1 274 ? -7.067 8.531 4.286 1.00 98.88 274 THR A C 1
ATOM 2222 O O . THR A 1 274 ? -6.190 8.321 3.444 1.00 98.88 274 THR A O 1
ATOM 2225 N N . THR A 1 275 ? -6.930 9.485 5.215 1.00 98.88 275 THR A N 1
ATOM 2226 C CA . THR A 1 275 ? -5.650 10.179 5.477 1.00 98.88 275 THR A CA 1
ATOM 2227 C C . THR A 1 275 ? -5.029 9.786 6.811 1.00 98.88 275 THR A C 1
ATOM 2229 O O . THR A 1 275 ? -5.717 9.341 7.730 1.00 98.88 275 THR A O 1
ATOM 2232 N N . SER A 1 276 ? -3.722 10.015 6.953 1.00 98.75 276 SER A N 1
ATOM 2233 C CA . SER A 1 276 ? -3.042 9.874 8.237 1.00 98.75 276 SER A CA 1
ATOM 2234 C C . SER A 1 276 ? -3.603 10.842 9.276 1.00 98.75 276 SER A C 1
ATOM 2236 O O . SER A 1 276 ? -3.732 10.469 10.436 1.00 98.75 276 SER A O 1
ATOM 2238 N N . ALA A 1 277 ? -3.965 12.065 8.873 1.00 98.56 277 ALA A N 1
ATOM 2239 C CA . ALA A 1 277 ? -4.572 13.056 9.758 1.00 98.56 277 ALA A CA 1
ATOM 2240 C C . ALA A 1 277 ? -5.916 12.574 10.324 1.00 98.56 277 ALA A C 1
ATOM 2242 O O . ALA A 1 277 ? -6.136 12.684 11.527 1.00 98.56 277 ALA A O 1
ATOM 2243 N N . ASP A 1 278 ? -6.784 11.996 9.490 1.00 98.50 278 ASP A N 1
ATOM 2244 C CA . ASP A 1 278 ? -8.075 11.456 9.935 1.00 98.50 278 ASP A CA 1
ATOM 2245 C C . ASP A 1 278 ? -7.881 10.331 10.961 1.00 98.50 278 ASP A C 1
ATOM 2247 O O . ASP A 1 278 ? -8.515 10.340 12.015 1.00 98.50 278 ASP A O 1
ATOM 2251 N N . LEU A 1 279 ? -6.946 9.410 10.701 1.00 98.31 279 LEU A N 1
ATOM 2252 C CA . LEU A 1 279 ? -6.626 8.304 11.609 1.00 98.31 279 LEU A CA 1
ATOM 2253 C C . LEU A 1 279 ? -5.992 8.771 12.926 1.00 98.31 279 LEU A C 1
ATOM 2255 O O . LEU A 1 279 ? -6.374 8.292 13.993 1.00 98.31 279 LEU A O 1
ATOM 2259 N N . ILE A 1 280 ? -5.047 9.713 12.872 1.00 98.19 280 ILE A N 1
ATOM 2260 C CA . ILE A 1 280 ? -4.407 10.275 14.069 1.00 98.19 280 ILE A CA 1
ATOM 2261 C C . ILE A 1 280 ? -5.455 11.002 14.919 1.00 98.19 280 ILE A C 1
ATOM 2263 O O . ILE A 1 280 ? -5.590 10.692 16.102 1.00 98.19 280 ILE A O 1
ATOM 2267 N N . ASN A 1 281 ? -6.268 11.871 14.314 1.00 97.31 281 ASN A N 1
ATOM 2268 C CA . ASN A 1 281 ? -7.339 12.584 15.011 1.00 97.31 281 ASN A CA 1
ATOM 2269 C C . ASN A 1 281 ? -8.378 11.624 15.612 1.00 97.31 281 ASN A C 1
ATOM 2271 O O . ASN A 1 281 ? -8.906 11.880 16.693 1.00 97.31 281 ASN A O 1
ATOM 2275 N N . ALA A 1 282 ? -8.698 10.527 14.918 1.00 95.56 282 ALA A N 1
ATOM 2276 C CA . ALA A 1 282 ? -9.601 9.503 15.432 1.00 95.56 282 ALA A CA 1
ATOM 2277 C C . ALA A 1 282 ? -8.998 8.770 16.642 1.00 95.56 282 ALA A C 1
ATOM 2279 O O . ALA A 1 282 ? -9.701 8.550 17.626 1.00 95.56 282 ALA A O 1
ATOM 2280 N N . SER A 1 283 ? -7.693 8.468 16.608 1.00 93.25 283 SER A N 1
ATOM 2281 C CA . SER A 1 283 ? -6.979 7.847 17.733 1.00 93.25 283 SER A CA 1
ATOM 2282 C C . SER A 1 283 ? -6.919 8.749 18.972 1.00 93.25 283 SER A C 1
ATOM 2284 O O . SER A 1 283 ? -7.079 8.269 20.088 1.00 93.25 283 SER A O 1
ATOM 2286 N N . GLU A 1 284 ? -6.747 10.062 18.789 1.00 92.19 284 GLU A N 1
ATOM 2287 C CA . GLU A 1 284 ? -6.660 11.037 19.886 1.00 92.19 284 GLU A CA 1
ATOM 2288 C C . GLU A 1 284 ? -7.998 11.262 20.593 1.00 92.19 284 GLU A C 1
ATOM 2290 O O . GLU A 1 284 ? -8.018 11.578 21.775 1.00 92.19 284 GLU A O 1
ATOM 2295 N N . LYS A 1 285 ? -9.121 11.087 19.888 1.00 88.56 285 LYS A N 1
ATOM 2296 C CA . LYS A 1 285 ? -10.468 11.180 20.478 1.00 88.56 285 LYS A CA 1
ATOM 2297 C C . LYS A 1 285 ? -10.877 9.927 21.254 1.00 88.56 285 LYS A C 1
ATOM 2299 O O . LYS A 1 285 ? -11.868 9.966 21.979 1.00 88.56 285 LYS A O 1
ATOM 2304 N N . ALA A 1 286 ? -10.180 8.819 21.022 1.00 79.31 286 ALA A N 1
ATOM 2305 C CA . ALA A 1 286 ? -10.504 7.500 21.549 1.00 79.31 286 ALA A CA 1
ATOM 2306 C C . ALA A 1 286 ? -9.726 7.149 22.832 1.00 79.31 286 ALA A C 1
ATOM 2308 O O . ALA A 1 286 ? -10.155 6.257 23.567 1.00 79.31 286 ALA A O 1
ATOM 2309 N N . GLY A 1 287 ? -8.597 7.827 23.080 1.00 62.81 287 GLY A N 1
ATOM 2310 C CA . GLY A 1 287 ? -7.805 7.745 24.316 1.00 62.81 287 GLY A CA 1
ATOM 2311 C C . GLY A 1 287 ? -8.186 8.811 25.334 1.00 62.81 287 GLY A C 1
ATOM 2312 O O . GLY A 1 287 ? -7.989 8.535 26.538 1.00 62.81 287 GLY A O 1
#

Foldseek 3Di:
DDDDDDDDDDDDDDDDDDPPPPPPPPPQQFKFWFKWKFFDDDPDPPDDPVNRDIDIDTDTGRLLQEEEEAEALWPFDPPVVQNVVSVVLCQPFVLLLVVLNVVSVHAYEYEYALLQLVVDPLACPLDDCCSVVN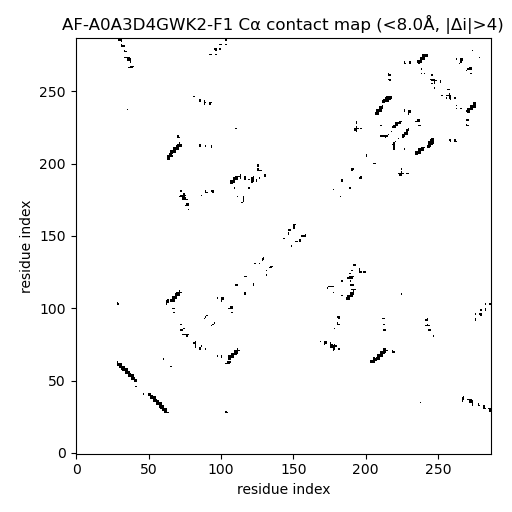DPDDDPDCPPPPCCVVCDDPRVVVDDDDDPPCPVVVVRVNPIYNRPSDDDDPRYHYYHALNSVVSVSVVSVHAEYEYAYDALLPRQQPGCNHQQVVVVVVGAYEYQLSRHAHDDDPVCVVPRVVSVVSQNCCSYPGHIYGHSVSSSVRSVVRD

Nearest PDB structures (foldseek):
  1nf9-assembly1_A-2  TM=6.835E-01  e=5.577E-07  Pseudomonas aeruginosa
  3txy-assembly1_A-2  TM=6.731E-01  e=5.577E-07  Burkholderia thailandensis E264
  1nf8-assembly1_A-2  TM=6.784E-01  e=9.122E-07  Pseudomonas aeruginosa
  1j2r-assembly1_A  TM=6.719E-01  e=1.319E-06  Escherichia coli
  6rah-assembly1_A  TM=2.947E-01  e=5.232E+00  Thermus thermophilus

pLDDT: mean 89.47, std 18.44, range [30.73, 98.94]

Solvent-accessible surface area (backbone atoms only — not comparable to full-atom values): 16255 Å² total; per-residue (Å²): 134,90,84,87,89,84,89,79,87,84,79,88,78,82,78,82,77,80,80,75,74,73,75,72,82,66,78,74,61,46,55,31,61,39,66,34,30,29,42,44,71,76,95,61,84,92,72,54,78,86,60,50,39,81,42,76,47,81,43,81,39,53,32,65,26,33,34,42,38,39,24,44,52,56,59,53,52,88,51,58,71,57,38,55,52,50,48,50,34,36,66,74,31,42,37,59,36,50,52,38,35,54,73,63,65,24,46,44,35,38,40,37,59,50,81,51,25,72,77,40,85,45,30,62,61,61,48,50,68,47,78,74,75,44,72,90,70,76,84,74,74,63,74,77,46,68,45,62,75,70,28,39,78,96,33,37,89,74,46,76,85,80,75,81,79,54,64,61,54,53,49,40,72,74,66,38,41,66,21,82,87,67,50,85,53,91,89,40,42,28,31,65,45,29,70,31,45,50,49,47,32,61,75,58,59,39,48,41,41,35,39,33,32,33,25,42,69,44,47,39,40,66,34,67,69,10,43,46,49,40,30,78,71,70,35,51,33,27,36,26,64,65,25,46,44,32,80,59,48,87,95,24,52,91,79,38,49,47,33,52,47,30,52,50,48,32,20,62,76,56,37,29,31,35,44,46,66,52,51,39,56,23,48,65,75,45,110

Secondary structure (DSSP, 8-state):
------PPPPP-PPPPP----------PPPEEEEEEEEEE---STT--GGG-EEEEEEEEEEGGGEEEEEE--BS--SSHHHHHHHHHHIIIIIHHHHHHHHHHT-EEEEE--HHHHTTSGGGGTT--HHHHS-----PPP-PSPHHHHHT-GGGGGGSPPPPTTTHHHHHHHHH--B-GGG---TT-EE-SSHHHHHHHHHHHT--EEEEEES-TTTHHHHSTTSHHHHHTTT-EEEEETTS------GGGTTTTHHHHHHHHHIIIII-EEE-HHHHHHHHHHH-

Radius of gyration: 26.71 Å; Cα contacts (8 Å, |Δi|>4): 465; chains: 1; bounding box: 56×83×105 Å

Sequence (287 aa):
MTYSVACRQFSALQMPRCFRTTLDSGNKMPNISVPVRYYHQPRTAYVTEADFQLKTLEWDLDVSQITLILVDVWSDHYVSTHLERGRDITVNRIRPLTDAFRRMGGTVIHAPSPDCAKRYPQWTQFAGDHETHGRSGKPADNWPPPDFRSKTGDYEKFARPKEPHQQLFHNIIANRDIIPESRPQEGDHVIVTGDQLHRLLKHKKILQLFYAGFAANMCVPFRDYGMRALTDRGYDTILVRDCTSAIEVEDTFDDFDLTRNAIIDTELTVGYSTTSADLINASEKAG